Protein AF-A0A9J7J624-F1 (afdb_monomer_lite)

pLDDT: mean 78.96, std 16.51, range [30.67, 96.75]

Organism: Spodoptera litura (NCBI:txid69820)

InterPro domains:
  IPR009003 Peptidase S1, PA clan [SSF50494] (7-76)

Sequence (229 aa):
MYPSLDVQSMWPTHLACAQGQIGGHCIWRSGTTLVIRHEGQWKLLGIGVYGPGCESPSRFLDYGMYHLWVKRIVSKIGQPTISRIANNYVVLRRSTSNIQRFGLCDAEETTKEIFTDSATMLAPHDEYDDIDPVITAYYNVTLLENVDYHCIIFQAKKELNIPGTPLIKLRRTCPNGDNSCTSTRQRTLFYYVVIKFKHICTFTVNAYGVYIVTNGTDVDELGRLVRVS

Radius of gyration: 25.88 Å; chains: 1; bounding box: 61×47×85 Å

Structure (mmCIF, N/CA/C/O backbone):
data_AF-A0A9J7J624-F1
#
_entry.id   AF-A0A9J7J624-F1
#
loop_
_atom_site.group_PDB
_atom_site.id
_atom_site.type_symbol
_atom_site.label_atom_id
_atom_site.label_alt_id
_atom_site.label_comp_id
_atom_site.label_asym_id
_atom_site.label_entity_id
_atom_site.label_seq_id
_atom_site.pdbx_PDB_ins_code
_atom_site.Cartn_x
_atom_site.Cartn_y
_atom_site.Cartn_z
_atom_site.occupancy
_atom_site.B_iso_or_equiv
_atom_site.auth_seq_id
_atom_site.auth_comp_id
_atom_site.auth_asym_id
_atom_site.auth_atom_id
_atom_site.pdbx_PDB_model_num
ATOM 1 N N . MET A 1 1 ? -17.607 13.711 -23.315 1.00 39.22 1 MET A N 1
ATOM 2 C CA . MET A 1 1 ? -16.413 14.535 -23.594 1.00 39.22 1 MET A CA 1
ATOM 3 C C . MET A 1 1 ? -15.221 13.771 -23.046 1.00 39.22 1 MET A C 1
ATOM 5 O O . MET A 1 1 ? -15.088 13.680 -21.834 1.00 39.22 1 MET A O 1
ATOM 9 N N . TYR A 1 2 ? -14.461 13.091 -23.904 1.00 42.25 2 TYR A N 1
ATOM 10 C CA . TYR A 1 2 ? -13.250 12.393 -23.465 1.00 42.25 2 TYR A CA 1
ATOM 11 C C . TYR A 1 2 ? -12.161 13.440 -23.211 1.00 42.25 2 TYR A C 1
ATOM 13 O O . TYR A 1 2 ? -12.046 14.361 -24.023 1.00 42.25 2 TYR A O 1
ATOM 21 N N . PRO A 1 3 ? -11.389 13.352 -22.117 1.00 54.75 3 PRO A N 1
ATOM 22 C CA . PRO A 1 3 ? -10.250 14.234 -21.932 1.00 54.75 3 PRO A CA 1
ATOM 23 C C . PRO A 1 3 ? -9.262 13.975 -23.074 1.00 54.75 3 PRO A C 1
ATOM 25 O O . PRO A 1 3 ? -8.708 12.884 -23.197 1.00 54.75 3 PRO A O 1
ATOM 28 N N . SER A 1 4 ? -9.089 14.960 -23.954 1.00 58.53 4 SER A N 1
ATOM 29 C CA . SER A 1 4 ? -8.040 14.938 -24.966 1.00 58.53 4 SER A CA 1
ATOM 30 C C . SER A 1 4 ? -6.697 14.997 -24.246 1.00 58.53 4 SER A C 1
ATOM 32 O O . SER A 1 4 ? -6.424 15.966 -23.537 1.00 58.53 4 SER A O 1
ATOM 34 N N . LEU A 1 5 ? -5.883 13.954 -24.400 1.00 56.47 5 LEU A N 1
ATOM 35 C CA . LEU A 1 5 ? -4.514 13.936 -23.902 1.00 56.47 5 LEU A CA 1
ATOM 36 C C . LEU A 1 5 ? -3.737 15.060 -24.601 1.00 56.47 5 LEU A C 1
ATOM 38 O O . LEU A 1 5 ? -3.589 15.038 -25.823 1.00 56.47 5 LEU A O 1
ATOM 42 N N . ASP A 1 6 ? -3.261 16.046 -23.846 1.00 72.00 6 ASP A N 1
ATOM 43 C CA . ASP A 1 6 ? -2.380 17.072 -24.391 1.00 72.00 6 ASP A CA 1
ATOM 44 C C . ASP A 1 6 ? -0.977 16.483 -24.590 1.00 72.00 6 ASP A C 1
ATOM 46 O O . ASP A 1 6 ? -0.147 16.413 -23.686 1.00 72.00 6 ASP A O 1
ATOM 50 N N . VAL A 1 7 ? -0.727 16.020 -25.811 1.00 66.88 7 VAL A N 1
ATOM 51 C CA . VAL A 1 7 ? 0.534 15.379 -26.198 1.00 66.88 7 VAL A CA 1
ATOM 52 C C . VAL A 1 7 ? 1.719 16.347 -26.087 1.00 66.88 7 VAL A C 1
ATOM 54 O O . VAL A 1 7 ? 2.848 15.896 -25.894 1.00 66.88 7 VAL A O 1
ATOM 57 N N . GLN A 1 8 ? 1.491 17.664 -26.172 1.00 69.19 8 GLN A N 1
ATOM 58 C CA . GLN A 1 8 ? 2.571 18.650 -26.112 1.00 69.19 8 GLN A CA 1
ATOM 59 C C . GLN A 1 8 ? 3.109 18.817 -24.690 1.00 69.19 8 GLN A C 1
ATOM 61 O O . GLN A 1 8 ? 4.326 18.846 -24.510 1.00 69.19 8 GLN A O 1
ATOM 66 N N . SER A 1 9 ? 2.242 18.850 -23.674 1.00 69.31 9 SER A N 1
ATOM 67 C CA . SER A 1 9 ? 2.685 18.887 -22.271 1.00 69.31 9 SER A CA 1
ATOM 68 C C . SER A 1 9 ? 3.249 17.555 -21.771 1.00 69.31 9 SER A C 1
ATOM 70 O O . SER A 1 9 ? 4.033 17.540 -20.823 1.00 69.31 9 SER A O 1
ATOM 72 N N . MET A 1 10 ? 2.899 16.438 -22.414 1.00 68.69 10 MET A N 1
ATOM 73 C CA . MET A 1 10 ? 3.394 15.103 -22.058 1.00 68.69 10 MET A CA 1
ATOM 74 C C . MET A 1 10 ? 4.712 14.716 -22.745 1.00 68.69 10 MET A C 1
ATOM 76 O O . MET A 1 10 ? 5.227 13.619 -22.503 1.00 68.69 10 MET A O 1
ATOM 80 N N . TRP A 1 11 ? 5.273 15.581 -23.598 1.00 77.25 11 TRP A N 1
ATOM 81 C CA . TRP A 1 11 ? 6.510 15.271 -24.308 1.00 77.25 11 TRP A CA 1
ATOM 82 C C . TRP A 1 11 ? 7.727 15.260 -23.359 1.00 77.25 11 TRP A C 1
ATOM 84 O O . TRP A 1 11 ? 7.874 16.162 -22.531 1.00 77.25 11 TRP A O 1
ATOM 94 N N . PRO A 1 12 ? 8.639 14.274 -23.461 1.00 79.06 12 PRO A N 1
ATOM 95 C CA . PRO A 1 12 ? 9.808 14.199 -22.590 1.00 79.06 12 PRO A CA 1
ATOM 96 C C . PRO A 1 12 ? 10.772 15.373 -22.800 1.00 79.06 12 PRO A C 1
ATOM 98 O O . PRO A 1 12 ? 11.095 15.731 -23.933 1.00 79.06 12 PRO A O 1
ATOM 101 N N . THR A 1 13 ? 11.287 15.929 -21.703 1.00 86.00 13 THR A N 1
ATOM 102 C CA . THR A 1 13 ? 12.210 17.076 -21.714 1.00 86.00 13 THR A CA 1
ATOM 103 C C . THR A 1 13 ? 13.653 16.705 -22.050 1.00 86.00 13 THR A C 1
ATOM 105 O O . THR A 1 13 ? 14.388 17.539 -22.574 1.00 86.00 13 THR A O 1
ATOM 108 N N . HIS A 1 14 ? 14.077 15.472 -21.752 1.00 90.19 14 HIS A N 1
ATOM 109 C CA . HIS A 1 14 ? 15.453 15.019 -21.958 1.00 90.19 14 HIS A CA 1
ATOM 110 C C . HIS A 1 14 ? 15.499 13.872 -22.960 1.00 90.19 14 HIS A C 1
ATOM 112 O O . HIS A 1 14 ? 14.993 12.775 -22.709 1.00 90.19 14 HIS A O 1
ATOM 118 N N . LEU A 1 15 ? 16.118 14.136 -24.107 1.00 89.31 15 LEU A N 1
ATOM 119 C CA . LEU A 1 15 ? 16.217 13.190 -25.205 1.00 89.31 15 LEU A CA 1
ATOM 120 C C . LEU A 1 15 ? 17.672 13.032 -25.638 1.00 89.31 15 LEU A C 1
ATOM 122 O O . LEU A 1 15 ? 18.394 14.016 -25.779 1.00 89.31 15 LEU A O 1
ATOM 126 N N . ALA A 1 16 ? 18.057 11.793 -25.911 1.00 88.69 16 ALA A N 1
ATOM 127 C CA . ALA A 1 16 ? 19.265 11.448 -26.635 1.00 88.69 16 ALA A CA 1
ATOM 128 C C . ALA A 1 16 ? 18.904 11.145 -28.095 1.00 88.69 16 ALA A C 1
ATOM 130 O O . ALA A 1 16 ? 17.900 10.486 -28.383 1.00 88.69 16 ALA A O 1
ATOM 131 N N . CYS A 1 17 ? 19.734 11.610 -29.022 1.00 86.44 17 CYS A N 1
ATOM 132 C CA . CYS A 1 17 ? 19.599 11.296 -30.438 1.00 86.44 17 CYS A CA 1
ATOM 133 C C . CYS A 1 17 ? 20.658 10.269 -30.826 1.00 86.44 17 CYS A C 1
ATOM 135 O O . CYS A 1 17 ? 21.829 10.429 -30.485 1.00 86.44 17 CYS A O 1
ATOM 137 N N . ALA A 1 18 ? 20.255 9.241 -31.565 1.00 83.94 18 ALA A N 1
ATOM 138 C CA . ALA A 1 18 ? 21.187 8.291 -32.156 1.00 83.94 18 ALA A CA 1
ATOM 139 C C . ALA A 1 18 ? 20.857 8.075 -33.631 1.00 83.94 18 ALA A C 1
ATOM 141 O O . ALA A 1 18 ? 19.691 8.052 -34.034 1.00 83.94 18 ALA A O 1
ATOM 142 N N . GLN A 1 19 ? 21.902 7.909 -34.433 1.00 81.19 19 GLN A N 1
ATOM 143 C CA . GLN A 1 19 ? 21.806 7.617 -35.854 1.00 81.19 19 GLN A CA 1
ATOM 144 C C . GLN A 1 19 ? 22.783 6.490 -36.179 1.00 81.19 19 GLN A C 1
ATOM 146 O O . GLN A 1 19 ? 23.929 6.504 -35.729 1.00 81.19 19 GLN A O 1
ATOM 151 N N . GLY A 1 20 ? 22.321 5.503 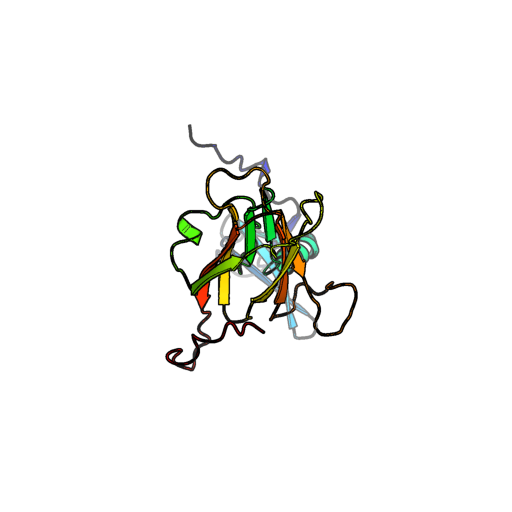-36.946 1.00 75.81 20 GLY A N 1
ATOM 152 C CA . GLY A 1 20 ? 23.211 4.497 -37.513 1.00 75.81 20 GLY A CA 1
ATOM 153 C C . GLY A 1 20 ? 24.063 5.138 -38.604 1.00 75.81 20 GLY A C 1
ATOM 154 O O . GLY A 1 20 ? 23.523 5.783 -39.495 1.00 75.81 20 GLY A O 1
ATOM 155 N N . GLN A 1 21 ? 25.383 4.977 -38.532 1.00 72.06 21 GLN A N 1
ATOM 156 C CA . GLN A 1 21 ? 26.292 5.477 -39.572 1.00 72.06 21 GLN A CA 1
ATOM 157 C C . GLN A 1 21 ? 26.245 4.625 -40.849 1.00 72.06 21 GLN A C 1
ATOM 159 O O . GLN A 1 21 ? 26.605 5.099 -41.920 1.00 72.06 21 GLN A O 1
ATOM 164 N N . ILE A 1 22 ? 25.824 3.362 -40.732 1.00 68.75 22 ILE A N 1
ATOM 165 C CA . ILE A 1 22 ? 25.762 2.381 -41.816 1.00 68.75 22 ILE A CA 1
ATOM 166 C C . ILE A 1 22 ? 24.476 1.575 -41.632 1.00 68.75 22 ILE A C 1
ATOM 168 O O . ILE A 1 22 ? 24.151 1.201 -40.507 1.00 68.75 22 ILE A O 1
ATOM 172 N N . GLY A 1 23 ? 23.774 1.295 -42.732 1.00 60.31 23 GLY A N 1
ATOM 173 C CA . GLY A 1 23 ? 22.560 0.482 -42.745 1.00 60.31 23 GLY A CA 1
ATOM 174 C C . GLY A 1 23 ? 21.292 1.318 -42.588 1.00 60.31 23 GLY A C 1
ATOM 175 O O . GLY A 1 23 ? 21.169 2.119 -41.661 1.00 60.31 23 GLY A O 1
ATOM 176 N N . GLY A 1 24 ? 20.334 1.095 -43.493 1.00 59.50 24 GLY A N 1
ATOM 177 C CA . GLY A 1 24 ? 19.001 1.702 -43.502 1.00 59.50 24 GLY A CA 1
ATOM 178 C C . GLY A 1 24 ? 18.122 1.235 -42.345 1.00 59.50 24 GLY A C 1
ATOM 179 O O . GLY A 1 24 ? 17.047 0.674 -42.535 1.00 59.50 24 GLY A O 1
ATOM 180 N N . HIS A 1 25 ? 18.604 1.396 -41.115 1.00 62.22 25 HIS A N 1
ATOM 181 C CA . HIS A 1 25 ? 17.981 0.864 -39.918 1.00 62.22 25 HIS A CA 1
ATOM 182 C C . HIS A 1 25 ? 16.666 1.599 -39.631 1.00 62.22 25 HIS A C 1
ATOM 184 O O . HIS A 1 25 ? 16.640 2.669 -39.032 1.00 62.22 25 HIS A O 1
ATOM 190 N N . CYS A 1 26 ? 15.560 0.975 -40.037 1.00 63.16 26 CYS A N 1
ATOM 191 C CA . CYS A 1 26 ? 14.178 1.396 -39.781 1.00 63.16 26 CYS A CA 1
ATOM 192 C C . CYS A 1 26 ? 13.636 0.965 -38.403 1.00 63.16 26 CYS A C 1
ATOM 194 O O . CYS A 1 26 ? 12.425 0.925 -38.196 1.00 63.16 26 CYS A O 1
ATOM 196 N N . ILE A 1 27 ? 14.495 0.526 -37.480 1.00 58.09 27 ILE A N 1
ATOM 197 C CA . ILE A 1 27 ? 14.090 -0.373 -36.378 1.00 58.09 27 ILE A CA 1
ATOM 198 C C . ILE A 1 27 ? 13.951 0.361 -35.034 1.00 58.09 27 ILE A C 1
ATOM 200 O O . ILE A 1 27 ? 13.777 -0.246 -33.977 1.00 58.09 27 ILE A O 1
ATOM 204 N N . TRP A 1 28 ? 13.980 1.690 -35.040 1.00 67.56 28 TRP A N 1
ATOM 205 C CA . TRP A 1 28 ? 13.823 2.474 -33.818 1.00 67.56 28 TRP A CA 1
ATOM 206 C C . TRP A 1 28 ? 12.341 2.685 -33.513 1.00 67.56 28 TRP A C 1
ATOM 208 O O . TRP A 1 28 ? 11.786 3.773 -33.655 1.00 67.56 28 TRP A O 1
ATOM 218 N N . ARG A 1 29 ? 11.685 1.587 -33.131 1.00 70.25 29 ARG A N 1
ATOM 219 C CA . ARG A 1 29 ? 10.317 1.602 -32.615 1.00 70.25 29 ARG A CA 1
ATOM 220 C C . ARG A 1 29 ? 10.288 2.184 -31.202 1.00 70.25 29 ARG A C 1
ATOM 222 O O . ARG A 1 29 ? 11.279 2.155 -30.468 1.00 70.25 29 ARG A O 1
ATOM 229 N N . SER A 1 30 ? 9.122 2.686 -30.813 1.00 80.50 30 SER A N 1
ATOM 230 C CA . SER A 1 30 ? 8.844 3.040 -29.424 1.00 80.50 30 SER A CA 1
ATOM 231 C C . SER A 1 30 ? 9.104 1.828 -28.521 1.00 80.50 30 SER A C 1
ATOM 233 O O . SER A 1 30 ? 8.655 0.723 -28.820 1.00 80.50 30 SER A O 1
ATOM 235 N N . GLY A 1 31 ? 9.853 2.025 -27.438 1.00 81.81 31 GLY A N 1
ATOM 236 C CA . GLY A 1 31 ? 10.250 0.970 -26.503 1.00 81.81 31 GLY A CA 1
ATOM 237 C C . GLY A 1 31 ? 11.587 0.280 -26.804 1.00 81.81 31 GLY A C 1
ATOM 238 O O . GLY A 1 31 ? 12.074 -0.451 -25.944 1.00 81.81 31 GLY A O 1
ATOM 239 N N . THR A 1 32 ? 12.229 0.518 -27.956 1.00 86.50 32 THR A N 1
ATOM 240 C CA . THR A 1 32 ? 13.559 -0.054 -28.254 1.00 86.50 32 THR A CA 1
ATOM 241 C C . THR A 1 32 ? 14.627 0.494 -27.304 1.00 86.50 32 THR A C 1
ATOM 243 O O . THR A 1 32 ? 14.637 1.682 -27.002 1.00 86.50 32 THR A O 1
ATOM 246 N N . THR A 1 33 ? 15.568 -0.330 -26.849 1.00 89.62 33 THR A N 1
ATOM 247 C CA . THR A 1 33 ? 16.633 0.110 -25.939 1.00 89.62 33 THR A CA 1
ATOM 248 C C . THR A 1 33 ? 17.890 0.544 -26.693 1.00 89.62 33 THR A C 1
ATOM 250 O O . THR A 1 33 ? 18.405 -0.167 -27.554 1.00 89.62 33 THR A O 1
ATOM 253 N N . LEU A 1 34 ? 18.409 1.721 -26.346 1.00 89.31 34 LEU A N 1
ATOM 254 C CA . LEU A 1 34 ? 19.741 2.176 -26.726 1.00 89.31 34 LEU A CA 1
ATOM 255 C C . LEU A 1 34 ? 20.712 1.782 -25.617 1.00 89.31 34 LEU A C 1
ATOM 257 O O . LEU A 1 34 ? 20.563 2.211 -24.471 1.00 89.31 34 LEU A O 1
ATOM 261 N N . VAL A 1 35 ? 21.704 0.969 -25.960 1.00 91.56 35 VAL A N 1
ATOM 262 C CA . VAL A 1 35 ? 22.695 0.445 -25.018 1.00 91.56 35 VAL A CA 1
ATOM 263 C C . VAL A 1 35 ? 24.107 0.724 -25.511 1.00 91.56 35 VAL A C 1
ATOM 265 O O . VAL A 1 35 ? 24.355 0.771 -26.714 1.00 91.56 35 VAL A O 1
ATOM 268 N N . ILE A 1 36 ? 25.046 0.865 -24.580 1.00 92.44 36 ILE A N 1
ATOM 269 C CA . ILE A 1 36 ? 26.482 0.902 -24.877 1.00 92.44 36 ILE A CA 1
ATOM 270 C C . ILE A 1 36 ? 27.206 -0.198 -24.130 1.00 92.44 36 ILE A C 1
ATOM 272 O O . ILE A 1 36 ? 26.779 -0.617 -23.055 1.00 92.44 36 ILE A O 1
ATOM 276 N N . ARG A 1 37 ? 28.342 -0.622 -24.676 1.00 93.88 37 ARG A N 1
ATOM 277 C CA . ARG A 1 37 ? 29.272 -1.498 -23.976 1.00 93.88 37 ARG A CA 1
ATOM 278 C C . ARG A 1 37 ? 30.370 -0.653 -23.335 1.00 93.88 37 ARG A C 1
ATOM 280 O O . ARG A 1 37 ? 31.145 -0.021 -24.042 1.00 93.88 37 ARG A O 1
ATOM 287 N N . HIS A 1 38 ? 30.438 -0.655 -22.009 1.00 93.81 38 HIS A N 1
ATOM 288 C CA . HIS A 1 38 ? 31.467 0.034 -21.228 1.00 93.81 38 HIS A CA 1
ATOM 289 C C . HIS A 1 38 ? 32.029 -0.932 -20.188 1.00 93.81 38 HIS A C 1
ATOM 291 O O . HIS A 1 38 ? 31.253 -1.551 -19.463 1.00 93.81 38 HIS A O 1
ATOM 297 N N . GLU A 1 39 ? 33.357 -1.079 -20.123 1.00 94.69 39 GLU A N 1
ATOM 298 C CA . GLU A 1 39 ? 34.040 -2.010 -19.197 1.00 94.69 39 GLU A CA 1
ATOM 299 C C . GLU A 1 39 ? 33.488 -3.446 -19.272 1.00 94.69 39 GLU A C 1
ATOM 301 O O . GLU A 1 39 ? 33.254 -4.113 -18.269 1.00 94.69 39 GLU A O 1
ATOM 306 N N . GLY A 1 40 ? 33.204 -3.924 -20.485 1.00 94.62 40 GLY A N 1
ATOM 307 C CA . GLY A 1 40 ? 32.674 -5.272 -20.699 1.00 94.62 40 GLY A CA 1
ATOM 308 C C . GLY A 1 40 ? 31.190 -5.457 -20.356 1.00 94.62 40 GLY A C 1
ATOM 309 O O . GLY A 1 40 ? 30.649 -6.510 -20.678 1.00 94.62 40 GLY A O 1
ATOM 310 N N . GLN A 1 41 ? 30.513 -4.448 -19.800 1.00 94.31 41 GLN A N 1
ATOM 311 C CA . GLN A 1 41 ? 29.093 -4.501 -19.444 1.00 94.31 41 GLN A CA 1
ATOM 312 C C . GLN A 1 41 ? 28.226 -3.687 -20.407 1.00 94.31 41 GLN A C 1
ATOM 314 O O . GLN A 1 41 ? 28.619 -2.612 -20.864 1.00 94.31 41 GLN A O 1
ATOM 319 N N . TRP A 1 42 ? 27.020 -4.185 -20.688 1.00 94.50 42 TRP A N 1
ATOM 320 C CA . TRP A 1 42 ? 25.999 -3.439 -21.421 1.00 94.50 42 TRP A CA 1
ATOM 321 C C . TRP A 1 42 ? 25.246 -2.513 -20.466 1.00 94.50 42 TRP A C 1
ATOM 323 O O . TRP A 1 42 ? 24.640 -2.971 -19.498 1.00 94.50 42 TRP A O 1
ATOM 333 N N . LYS A 1 43 ? 25.288 -1.208 -20.733 1.00 93.12 43 LYS A N 1
ATOM 334 C CA . LYS A 1 43 ? 24.616 -0.170 -19.945 1.00 93.12 43 LYS A CA 1
ATOM 335 C C . LYS A 1 43 ? 23.500 0.459 -20.776 1.00 93.12 43 LYS A C 1
ATOM 337 O O . LYS A 1 43 ? 23.703 0.774 -21.948 1.00 93.12 43 LYS A O 1
ATOM 342 N N . LEU A 1 44 ? 22.329 0.639 -20.165 1.00 93.44 44 LEU A N 1
ATOM 343 C CA . LEU A 1 44 ? 21.186 1.313 -20.781 1.00 93.44 44 LEU A CA 1
ATOM 344 C C . LEU A 1 44 ? 21.443 2.822 -20.848 1.00 93.44 44 LEU A C 1
ATOM 346 O O . LEU A 1 44 ? 21.627 3.456 -19.811 1.00 93.44 44 LEU A O 1
ATOM 350 N N . LEU A 1 45 ? 21.425 3.383 -22.057 1.00 93.00 45 LEU A N 1
ATOM 351 C CA . LEU A 1 45 ? 21.486 4.827 -22.291 1.00 93.00 45 LEU A CA 1
ATOM 352 C C . LEU A 1 45 ? 20.119 5.441 -22.547 1.00 93.00 45 LEU A C 1
ATOM 354 O O . LEU A 1 45 ? 19.897 6.588 -22.175 1.00 93.00 45 LEU A O 1
ATOM 358 N N . GLY A 1 46 ? 19.202 4.709 -23.175 1.00 91.44 46 GLY A N 1
ATOM 359 C CA . GLY A 1 46 ? 17.897 5.279 -23.457 1.00 91.44 46 GLY A CA 1
ATOM 360 C C . GLY A 1 46 ? 16.858 4.317 -23.988 1.00 91.44 46 GLY A C 1
ATOM 361 O O . GLY A 1 46 ? 17.149 3.166 -24.306 1.00 91.44 46 GLY A O 1
ATOM 362 N N . ILE A 1 47 ? 15.625 4.807 -24.061 1.00 91.44 47 ILE A N 1
ATOM 363 C CA . ILE A 1 47 ? 14.456 4.053 -24.525 1.00 91.44 47 ILE A CA 1
ATOM 364 C C . ILE A 1 47 ? 13.813 4.832 -25.669 1.00 91.44 47 ILE A C 1
ATOM 366 O O . ILE A 1 47 ? 13.525 6.016 -25.522 1.00 91.44 47 ILE A O 1
ATOM 370 N N . GLY A 1 48 ? 13.607 4.186 -26.811 1.00 88.12 48 GLY A N 1
ATOM 371 C CA . GLY A 1 48 ? 13.076 4.789 -28.024 1.00 88.12 48 GLY A CA 1
ATOM 372 C C . GLY A 1 48 ? 11.686 5.356 -27.777 1.00 88.12 48 GLY A C 1
ATOM 373 O O . GLY A 1 48 ? 10.814 4.662 -27.257 1.00 88.12 48 GLY A O 1
ATOM 374 N N . VAL A 1 49 ? 11.482 6.618 -28.144 1.00 84.19 49 VAL A N 1
ATOM 375 C CA . VAL A 1 49 ? 10.170 7.279 -28.059 1.00 84.19 49 VAL A CA 1
ATOM 376 C C . VAL A 1 49 ? 9.511 7.225 -29.422 1.00 84.19 49 VAL A C 1
ATOM 378 O O . VAL A 1 49 ? 8.422 6.683 -29.581 1.00 84.19 49 VAL A O 1
ATOM 381 N N . TYR A 1 50 ? 10.203 7.787 -30.408 1.00 75.06 50 TYR A N 1
ATOM 382 C CA . TYR A 1 50 ? 9.719 7.956 -31.763 1.00 75.06 50 TYR A CA 1
ATOM 383 C C . TYR A 1 50 ? 10.907 8.247 -32.684 1.00 75.06 50 TYR A C 1
ATOM 385 O O . TYR A 1 50 ? 11.768 9.075 -32.361 1.00 75.06 50 TYR A O 1
ATOM 393 N N . GLY A 1 51 ? 10.951 7.571 -33.828 1.00 69.44 51 GLY A N 1
ATOM 394 C CA . GLY A 1 51 ? 11.901 7.831 -34.903 1.00 69.44 51 GLY A CA 1
ATOM 395 C C . GLY A 1 51 ? 11.161 8.354 -36.138 1.00 69.44 51 GLY A C 1
ATOM 396 O O . GLY A 1 51 ? 10.080 7.852 -36.437 1.00 69.44 51 GLY A O 1
ATOM 397 N N . PRO A 1 52 ? 11.712 9.332 -36.876 1.00 67.88 52 PRO A N 1
ATOM 398 C CA . PRO A 1 52 ? 11.103 9.858 -38.103 1.00 67.88 52 PRO A CA 1
ATOM 399 C C . PRO A 1 52 ? 11.093 8.862 -39.282 1.00 67.88 52 PRO A C 1
ATOM 401 O O . PRO A 1 52 ? 10.561 9.189 -40.337 1.00 67.88 52 PRO A O 1
ATOM 404 N N . GLY A 1 53 ? 11.663 7.662 -39.122 1.00 66.88 53 GLY A N 1
ATOM 405 C CA . GLY A 1 53 ? 11.715 6.620 -40.147 1.00 66.88 53 GLY A CA 1
ATOM 406 C C . GLY A 1 53 ? 13.113 6.020 -40.294 1.00 66.88 53 GLY A C 1
ATOM 407 O O . GLY A 1 53 ? 13.962 6.158 -39.413 1.00 66.88 53 GLY A O 1
ATOM 408 N N . CYS A 1 54 ? 13.341 5.333 -41.410 1.00 71.19 54 CYS A N 1
ATOM 409 C CA . CYS A 1 54 ? 14.638 4.765 -41.773 1.00 71.19 54 CYS A CA 1
ATOM 410 C C . CYS A 1 54 ? 15.676 5.865 -42.032 1.00 71.19 54 CYS A C 1
ATOM 412 O O . CYS A 1 54 ? 15.321 6.965 -42.453 1.00 71.19 54 CYS A O 1
ATOM 414 N N . GLU A 1 55 ? 16.955 5.562 -41.786 1.00 70.44 55 GLU A N 1
ATOM 415 C CA . GLU A 1 55 ? 18.113 6.417 -42.139 1.00 70.44 55 GLU A CA 1
ATOM 416 C C . GLU A 1 55 ? 18.152 7.802 -41.475 1.00 70.44 55 GLU A C 1
ATOM 418 O O . GLU A 1 55 ? 19.067 8.594 -41.693 1.00 70.44 55 GLU A O 1
ATOM 423 N N . SER A 1 56 ? 17.201 8.072 -40.588 1.00 73.00 56 SER A N 1
ATOM 424 C CA . SER A 1 56 ? 17.042 9.353 -39.923 1.00 73.00 56 SER A CA 1
ATOM 425 C C . SER A 1 56 ? 17.328 9.226 -38.422 1.00 73.00 56 SER A C 1
ATOM 427 O O . SER A 1 56 ? 17.068 8.173 -37.824 1.00 73.00 56 SER A O 1
ATOM 429 N N . PRO A 1 57 ? 17.872 10.279 -37.782 1.00 80.44 57 PRO A N 1
ATOM 430 C CA . PRO A 1 57 ? 18.200 10.243 -36.364 1.00 80.44 57 PRO A CA 1
ATOM 431 C C . PRO A 1 57 ? 16.945 9.963 -35.539 1.00 80.44 57 PRO A C 1
ATOM 433 O O . PRO A 1 57 ? 15.912 10.619 -35.690 1.00 80.44 57 PRO A O 1
ATOM 436 N N . SER A 1 58 ? 17.042 8.975 -34.659 1.00 84.44 58 SER A N 1
ATOM 437 C CA . SER A 1 58 ? 15.947 8.553 -33.793 1.00 84.44 58 SER A CA 1
ATOM 438 C C . SER A 1 58 ? 16.126 9.089 -32.384 1.00 84.44 58 SER A C 1
ATOM 440 O O . SER A 1 58 ? 17.250 9.305 -31.923 1.00 84.44 58 SER A O 1
ATOM 442 N N . ARG A 1 59 ? 14.999 9.330 -31.708 1.00 87.06 59 ARG A N 1
ATOM 443 C CA . ARG A 1 59 ? 14.964 9.945 -30.381 1.00 87.06 59 ARG A CA 1
ATOM 444 C C . ARG A 1 59 ? 14.710 8.895 -29.312 1.00 87.06 59 ARG A C 1
ATOM 446 O O . ARG A 1 59 ? 13.766 8.105 -29.397 1.00 87.06 59 ARG A O 1
ATOM 453 N N . PHE A 1 60 ? 15.524 8.956 -28.273 1.00 90.44 60 PHE A N 1
ATOM 454 C CA . PHE A 1 60 ? 15.467 8.100 -27.102 1.00 90.44 60 PHE A CA 1
ATOM 455 C C . PHE A 1 60 ? 15.302 8.973 -25.864 1.00 90.44 60 PHE A C 1
ATOM 457 O O . PHE A 1 60 ? 15.868 10.058 -25.798 1.00 90.44 60 PHE A O 1
ATOM 464 N N . LEU A 1 61 ? 14.560 8.504 -24.866 1.00 92.19 61 LEU A N 1
ATOM 465 C CA . LEU A 1 61 ? 14.616 9.060 -23.517 1.00 92.19 61 LEU A CA 1
ATOM 466 C C . LEU A 1 61 ? 16.034 8.901 -22.990 1.00 92.19 61 LEU A C 1
ATOM 468 O O . LEU A 1 61 ? 16.533 7.778 -22.978 1.00 92.19 61 LEU A O 1
ATOM 472 N N . ASP A 1 62 ? 16.659 9.979 -22.533 1.00 92.56 62 ASP A N 1
ATOM 473 C CA . ASP A 1 62 ? 17.973 9.887 -21.897 1.00 92.56 62 ASP A CA 1
ATOM 474 C C . ASP A 1 62 ? 17.831 9.257 -20.502 1.00 92.56 62 ASP A C 1
ATOM 476 O O . ASP A 1 62 ? 17.405 9.899 -19.538 1.00 92.56 62 ASP A O 1
ATOM 480 N N . TYR A 1 63 ? 18.185 7.976 -20.383 1.00 92.12 63 TYR A N 1
ATOM 481 C CA . TYR A 1 63 ? 18.070 7.244 -19.126 1.00 92.12 63 TYR A CA 1
ATOM 482 C C . TYR A 1 63 ? 18.945 7.848 -18.022 1.00 92.12 63 TYR A C 1
ATOM 484 O O . TYR A 1 63 ? 18.560 7.779 -16.855 1.00 92.12 63 TYR A O 1
ATOM 492 N N . GLY A 1 64 ? 20.077 8.478 -18.356 1.00 91.12 64 GLY A N 1
ATOM 493 C CA . GLY A 1 64 ? 20.932 9.155 -17.381 1.00 91.12 64 GLY A CA 1
ATOM 494 C C . GLY A 1 64 ? 20.185 10.276 -16.660 1.00 91.12 64 GLY A C 1
ATOM 495 O O . GLY A 1 64 ? 20.207 10.348 -15.429 1.00 91.12 64 GLY A O 1
ATOM 496 N N . MET A 1 65 ? 19.427 11.074 -17.413 1.00 93.00 65 MET A N 1
ATOM 497 C CA . MET A 1 65 ? 18.614 12.167 -16.869 1.00 93.00 65 MET A CA 1
ATOM 498 C C . MET A 1 65 ? 17.414 11.665 -16.052 1.00 93.00 65 MET A C 1
ATOM 500 O O . MET A 1 65 ? 17.046 12.271 -15.044 1.00 93.00 65 MET A O 1
ATOM 504 N N . TYR A 1 66 ? 16.828 10.524 -16.427 1.00 90.81 66 TYR A N 1
ATOM 505 C CA . TYR A 1 66 ? 15.689 9.932 -15.712 1.00 90.81 66 TYR A CA 1
ATOM 506 C C . TYR A 1 66 ? 16.079 8.938 -14.606 1.00 90.81 66 TYR A C 1
ATOM 508 O O . TYR A 1 66 ? 15.208 8.506 -13.844 1.00 90.81 66 TYR A O 1
ATOM 516 N N . HIS A 1 67 ? 17.361 8.594 -14.451 1.00 90.12 67 HIS A N 1
ATOM 517 C CA . HIS A 1 67 ? 17.812 7.528 -13.550 1.00 90.12 67 HIS A CA 1
ATOM 518 C C . HIS A 1 67 ? 17.341 7.727 -12.102 1.00 90.12 67 HIS A C 1
ATOM 520 O O . HIS A 1 67 ? 16.844 6.793 -11.470 1.00 90.12 67 HIS A O 1
ATOM 526 N N . LEU A 1 68 ? 17.450 8.950 -11.571 1.00 90.31 68 LEU A N 1
ATOM 527 C CA . LEU A 1 68 ? 17.023 9.260 -10.202 1.00 90.31 68 LEU A CA 1
ATOM 528 C C . LEU A 1 68 ? 15.510 9.112 -10.017 1.00 90.31 68 LEU A C 1
ATOM 530 O O . LEU A 1 68 ? 15.062 8.636 -8.971 1.00 90.31 68 LEU A O 1
ATOM 534 N N . TRP A 1 69 ? 14.725 9.495 -11.027 1.00 88.69 69 TRP A N 1
ATOM 535 C CA . TRP A 1 69 ? 13.279 9.302 -11.016 1.00 88.69 69 TRP A CA 1
ATOM 536 C C . TRP A 1 69 ? 12.933 7.811 -11.041 1.00 88.69 69 TRP A C 1
ATOM 538 O O . TRP A 1 69 ? 12.212 7.357 -10.152 1.00 88.69 69 TRP A O 1
ATOM 548 N N . VAL A 1 70 ? 13.521 7.030 -11.956 1.00 87.25 70 VAL A N 1
ATOM 549 C CA . VAL A 1 70 ? 13.318 5.571 -12.027 1.00 87.25 70 VAL A CA 1
ATOM 550 C C . VAL A 1 70 ? 13.682 4.917 -10.697 1.00 87.25 70 VAL A C 1
ATOM 552 O O . VAL A 1 70 ? 12.877 4.187 -10.124 1.00 87.25 70 VAL A O 1
ATOM 555 N N . LYS A 1 71 ? 14.857 5.238 -10.144 1.00 87.38 71 LYS A N 1
ATOM 556 C CA . LYS A 1 71 ? 15.318 4.718 -8.850 1.00 87.38 71 LYS A CA 1
ATOM 557 C C . LYS A 1 71 ? 14.326 5.032 -7.729 1.00 87.38 71 LYS A C 1
ATOM 559 O O . LYS A 1 71 ? 14.045 4.164 -6.903 1.00 87.38 71 LYS A O 1
ATOM 564 N N . ARG A 1 72 ? 13.764 6.245 -7.710 1.00 84.69 72 ARG A N 1
ATOM 565 C CA . ARG A 1 72 ? 12.752 6.658 -6.729 1.00 84.69 72 ARG A CA 1
ATOM 566 C C . ARG A 1 72 ? 11.450 5.880 -6.902 1.00 84.69 72 ARG A C 1
ATOM 568 O O . ARG A 1 72 ? 10.916 5.403 -5.907 1.00 84.69 72 ARG A O 1
ATOM 575 N N . ILE A 1 73 ? 10.952 5.719 -8.124 1.00 82.38 73 ILE A N 1
ATOM 576 C CA . ILE A 1 73 ? 9.718 4.967 -8.393 1.00 82.38 73 ILE A CA 1
ATOM 577 C C . ILE A 1 73 ? 9.891 3.490 -8.035 1.00 82.38 73 ILE A C 1
ATOM 579 O O . ILE A 1 73 ? 9.086 2.949 -7.284 1.00 82.38 73 ILE A O 1
ATOM 583 N N . VAL A 1 74 ? 10.984 2.863 -8.466 1.00 81.62 74 VAL A N 1
ATOM 584 C CA . VAL A 1 74 ? 11.287 1.464 -8.135 1.00 81.62 74 VAL A CA 1
ATOM 585 C C . VAL A 1 74 ? 11.457 1.276 -6.626 1.00 81.62 74 VAL A C 1
ATOM 587 O O . VAL A 1 74 ? 11.032 0.265 -6.081 1.00 81.62 74 VAL A O 1
ATOM 590 N N . SER A 1 75 ? 12.006 2.263 -5.908 1.00 76.44 75 SER A N 1
ATOM 591 C CA . SER A 1 75 ? 12.106 2.194 -4.443 1.00 76.44 75 SER A CA 1
ATOM 592 C C . SER A 1 75 ? 10.758 2.242 -3.712 1.00 76.44 75 SER A C 1
ATOM 594 O O . SER A 1 75 ? 10.703 1.871 -2.538 1.00 76.44 75 SER A O 1
ATOM 596 N N . LYS A 1 76 ? 9.692 2.706 -4.382 1.00 72.81 76 LYS A N 1
ATOM 597 C CA . LYS A 1 76 ? 8.328 2.758 -3.839 1.00 72.81 76 LYS A CA 1
ATOM 598 C C . LYS A 1 76 ? 7.535 1.474 -4.071 1.00 72.81 76 LYS A C 1
ATOM 600 O O . LYS A 1 76 ? 6.552 1.261 -3.369 1.00 72.81 76 LYS A O 1
ATOM 605 N N . ILE A 1 77 ? 7.949 0.636 -5.020 1.00 75.88 77 ILE A N 1
ATOM 606 C CA . ILE A 1 77 ? 7.295 -0.649 -5.279 1.00 75.88 77 ILE A CA 1
ATOM 607 C C . ILE A 1 77 ? 7.368 -1.512 -4.016 1.00 75.88 77 ILE A C 1
ATOM 609 O O . ILE A 1 77 ? 8.419 -1.606 -3.379 1.00 75.88 77 ILE A O 1
ATOM 613 N N . GLY A 1 78 ? 6.237 -2.106 -3.636 1.00 70.75 78 GLY A N 1
ATOM 614 C CA . GLY A 1 78 ? 6.123 -2.922 -2.428 1.00 70.75 78 GLY A CA 1
ATOM 615 C C . GLY A 1 78 ? 6.087 -2.131 -1.116 1.00 70.75 78 GLY A C 1
ATOM 616 O O . GLY A 1 78 ? 6.003 -2.752 -0.053 1.00 70.75 78 GLY A O 1
ATOM 617 N N . GLN A 1 79 ? 6.125 -0.789 -1.149 1.00 77.44 79 GLN A N 1
ATOM 618 C CA . GLN A 1 79 ? 5.902 0.014 0.053 1.00 77.44 79 GLN A CA 1
ATOM 619 C C . GLN A 1 79 ? 4.429 -0.062 0.461 1.00 77.44 79 GLN A C 1
ATOM 621 O O . GLN A 1 79 ? 3.560 0.296 -0.337 1.00 77.44 79 GLN A O 1
ATOM 626 N N . PRO A 1 80 ? 4.132 -0.481 1.700 1.00 82.25 80 PRO A N 1
ATOM 627 C CA . PRO A 1 80 ? 2.762 -0.553 2.161 1.00 82.25 80 PRO A CA 1
ATOM 628 C C . PRO A 1 80 ? 2.166 0.848 2.324 1.00 82.25 80 PRO A C 1
ATOM 630 O O . PRO A 1 80 ? 2.799 1.746 2.884 1.00 82.25 80 PRO A O 1
ATOM 633 N N . THR A 1 81 ? 0.924 1.024 1.887 1.00 88.06 81 THR A N 1
ATOM 634 C CA . THR A 1 81 ? 0.162 2.264 2.063 1.00 88.06 81 THR A CA 1
ATOM 635 C C . THR A 1 81 ? -0.930 2.058 3.099 1.00 88.06 81 THR A C 1
ATOM 637 O O . THR A 1 81 ? -1.697 1.099 3.011 1.00 88.06 81 THR A O 1
ATOM 640 N N . ILE A 1 82 ? -1.022 2.971 4.067 1.00 90.69 82 ILE A N 1
ATOM 641 C CA . ILE A 1 82 ? -2.014 2.926 5.146 1.00 90.69 82 ILE A CA 1
ATOM 642 C C . ILE A 1 82 ? -2.994 4.080 4.956 1.00 90.69 82 ILE A C 1
ATOM 644 O O . ILE A 1 82 ? -2.590 5.239 4.920 1.00 90.69 82 ILE A O 1
ATOM 648 N N . SER A 1 83 ? -4.282 3.762 4.869 1.00 93.19 83 SER A N 1
ATOM 649 C CA . SER A 1 83 ? -5.377 4.729 4.812 1.00 93.19 83 SER A CA 1
ATOM 650 C C . SER A 1 83 ? -6.239 4.603 6.058 1.00 93.19 83 SER A C 1
ATOM 652 O O . SER A 1 83 ? -6.821 3.554 6.318 1.00 93.19 83 SER A O 1
ATOM 654 N N . ARG A 1 84 ? -6.348 5.677 6.840 1.00 93.44 84 ARG A N 1
ATOM 655 C CA . ARG A 1 84 ? -7.261 5.731 7.985 1.00 93.44 84 ARG A CA 1
ATOM 656 C C . ARG A 1 84 ? -8.553 6.407 7.551 1.00 93.44 84 ARG A C 1
ATOM 658 O O . ARG A 1 84 ? -8.566 7.614 7.344 1.00 93.44 84 ARG A O 1
ATOM 665 N N . ILE A 1 85 ? -9.611 5.617 7.409 1.00 93.94 85 ILE A N 1
ATOM 666 C CA . ILE A 1 85 ? -10.912 6.088 6.914 1.00 93.94 85 ILE A CA 1
ATOM 667 C C . ILE A 1 85 ? -11.741 6.658 8.062 1.00 93.94 85 ILE A C 1
ATOM 669 O O . ILE A 1 85 ? -12.387 7.689 7.921 1.00 93.94 85 ILE A O 1
ATOM 673 N N . ALA A 1 86 ? -11.678 6.003 9.222 1.00 92.81 86 ALA A N 1
ATOM 674 C CA . ALA A 1 86 ? -12.336 6.433 10.446 1.00 92.81 86 ALA A CA 1
ATOM 675 C C . ALA A 1 86 ? -11.496 6.039 11.670 1.00 92.81 86 ALA A C 1
ATOM 677 O O . ALA A 1 86 ? -10.452 5.392 11.556 1.00 92.81 86 ALA A O 1
ATOM 678 N N . ASN A 1 87 ? -11.950 6.405 12.871 1.00 93.19 87 ASN A N 1
ATOM 679 C CA . ASN A 1 87 ? -11.309 5.946 14.107 1.00 93.19 87 ASN A CA 1
ATOM 680 C C . ASN A 1 87 ? -11.313 4.424 14.224 1.00 93.19 87 ASN A C 1
ATOM 682 O O . ASN A 1 87 ? -10.352 3.868 14.730 1.00 93.19 87 ASN A O 1
ATOM 686 N N . ASN A 1 88 ? -12.335 3.764 13.697 1.00 93.88 88 ASN A N 1
ATOM 687 C CA . ASN A 1 88 ? -12.552 2.332 13.805 1.00 93.88 88 ASN A CA 1
ATOM 688 C C . ASN A 1 88 ? -12.344 1.578 12.482 1.00 93.88 88 ASN A C 1
ATOM 690 O O . ASN A 1 88 ? -12.816 0.450 12.356 1.00 93.88 88 ASN A O 1
ATOM 694 N N . TYR A 1 89 ? -11.717 2.212 11.484 1.00 95.81 89 TYR A N 1
ATOM 695 C CA . TYR A 1 89 ? -11.567 1.647 10.144 1.00 95.81 89 TYR A CA 1
ATOM 696 C C . TYR A 1 89 ? -10.241 2.070 9.511 1.00 95.81 89 TYR A C 1
ATOM 698 O O . TYR A 1 89 ? -10.021 3.250 9.206 1.00 95.81 89 TYR A O 1
ATOM 706 N N . VAL A 1 90 ? -9.359 1.099 9.292 1.00 96.19 90 VAL A N 1
ATOM 707 C CA . VAL A 1 90 ? -8.042 1.288 8.680 1.00 96.19 90 VAL A CA 1
ATOM 708 C C . VAL A 1 90 ? -7.885 0.308 7.528 1.00 96.19 90 VAL A C 1
ATOM 710 O O . VAL A 1 90 ? -8.207 -0.866 7.658 1.00 96.19 90 VAL A O 1
ATOM 713 N N . VAL A 1 91 ? -7.359 0.796 6.411 1.00 95.81 91 VAL A N 1
ATOM 714 C CA . VAL A 1 91 ? -7.025 -0.006 5.238 1.00 95.81 91 VAL A CA 1
ATOM 715 C C . VAL A 1 91 ? -5.517 -0.013 5.053 1.00 95.81 91 VAL A C 1
ATOM 717 O O . VAL A 1 91 ? -4.875 1.037 5.092 1.00 95.81 91 VAL A O 1
ATOM 720 N N . LEU A 1 92 ? -4.953 -1.191 4.835 1.00 92.75 92 LEU A N 1
ATOM 721 C CA . LEU A 1 92 ? -3.551 -1.410 4.510 1.00 92.75 92 LEU A CA 1
ATOM 722 C C . LEU A 1 92 ? -3.475 -2.072 3.137 1.00 92.75 92 LEU A C 1
ATOM 724 O O . LEU A 1 92 ? -4.151 -3.063 2.891 1.00 92.75 92 LEU A O 1
ATOM 728 N N . ARG A 1 93 ? -2.637 -1.543 2.250 1.00 89.50 93 ARG A N 1
ATOM 729 C CA . ARG A 1 93 ? -2.347 -2.163 0.951 1.00 89.50 93 ARG A CA 1
ATOM 730 C C . ARG A 1 93 ? -0.866 -2.413 0.822 1.00 89.50 93 ARG A C 1
ATOM 732 O O . ARG A 1 93 ? -0.069 -1.614 1.316 1.00 89.50 93 ARG A O 1
ATOM 739 N N . ARG A 1 94 ? -0.501 -3.479 0.122 1.00 82.50 94 ARG A N 1
ATOM 740 C CA . ARG A 1 94 ? 0.881 -3.785 -0.230 1.00 82.50 94 ARG A CA 1
ATOM 741 C C . ARG A 1 94 ? 0.879 -4.507 -1.570 1.00 82.50 94 ARG A C 1
ATOM 743 O O . ARG A 1 94 ? 0.910 -5.729 -1.612 1.00 82.50 94 ARG A O 1
ATOM 750 N N . SER A 1 95 ? 0.854 -3.713 -2.635 1.00 70.75 95 SER A N 1
ATOM 751 C CA . SER A 1 95 ? 0.896 -4.210 -4.006 1.00 70.75 95 SER A CA 1
ATOM 752 C C . SER A 1 95 ? 2.328 -4.239 -4.543 1.00 70.75 95 SER A C 1
ATOM 754 O O . SER A 1 95 ? 3.165 -3.395 -4.204 1.00 70.75 95 SER A O 1
ATOM 756 N N . THR A 1 96 ? 2.582 -5.184 -5.443 1.00 70.25 96 THR A N 1
ATOM 757 C CA . THR A 1 96 ? 3.757 -5.220 -6.329 1.00 70.25 96 THR A CA 1
ATOM 758 C C . THR A 1 96 ? 3.770 -4.117 -7.401 1.00 70.25 96 THR A C 1
ATOM 760 O O . THR A 1 96 ? 4.738 -3.997 -8.153 1.00 70.25 96 THR A O 1
ATOM 763 N N . SER A 1 97 ? 2.741 -3.266 -7.462 1.00 71.19 97 SER A N 1
ATOM 764 C CA . SER A 1 97 ? 2.693 -2.100 -8.349 1.00 71.19 97 SER A CA 1
ATOM 765 C C . SER A 1 97 ? 3.370 -0.856 -7.751 1.00 71.19 97 SER A C 1
ATOM 767 O O . SER A 1 97 ? 3.622 -0.745 -6.551 1.00 71.19 97 SER A O 1
ATOM 769 N N . ASN A 1 98 ? 3.682 0.117 -8.610 1.00 69.19 98 ASN A N 1
ATOM 770 C CA . ASN A 1 98 ? 4.202 1.429 -8.208 1.00 69.19 98 ASN A CA 1
ATOM 771 C C . ASN A 1 98 ? 3.094 2.450 -7.881 1.00 69.19 98 ASN A C 1
ATOM 773 O O . ASN A 1 98 ? 3.402 3.581 -7.492 1.00 69.19 98 ASN A O 1
ATOM 777 N N . ILE A 1 99 ? 1.825 2.075 -8.060 1.00 76.62 99 ILE A N 1
ATOM 778 C CA . ILE A 1 99 ? 0.675 2.953 -7.863 1.00 76.62 99 ILE A CA 1
ATOM 779 C C . ILE A 1 99 ? 0.250 2.861 -6.399 1.00 76.62 99 ILE A C 1
ATOM 781 O O . ILE A 1 99 ? -0.248 1.839 -5.937 1.00 76.62 99 ILE A O 1
ATOM 785 N N . GLN A 1 100 ? 0.439 3.952 -5.661 1.00 77.19 100 GLN A N 1
ATOM 786 C CA . GLN A 1 100 ? -0.042 4.070 -4.288 1.00 77.19 100 GLN A CA 1
ATOM 787 C C . GLN A 1 100 ? -1.511 4.493 -4.302 1.00 77.19 100 GLN A C 1
ATOM 789 O O . GLN A 1 100 ? -1.838 5.572 -4.796 1.00 77.19 100 GLN A O 1
ATOM 794 N N . ARG A 1 101 ? -2.388 3.645 -3.759 1.00 84.19 101 ARG A N 1
ATOM 795 C CA . ARG A 1 101 ? -3.826 3.913 -3.636 1.00 84.19 101 ARG A CA 1
ATOM 796 C C . ARG A 1 101 ? -4.186 4.267 -2.196 1.00 84.19 101 ARG A C 1
ATOM 798 O O . ARG A 1 101 ? -3.652 3.687 -1.248 1.00 84.19 101 ARG A O 1
ATOM 805 N N . PHE A 1 102 ? -5.114 5.206 -2.038 1.00 88.31 102 PHE A N 1
ATOM 806 C CA . PHE A 1 102 ? -5.613 5.656 -0.740 1.00 88.31 102 PHE A CA 1
ATOM 807 C C . PHE A 1 102 ? -7.134 5.561 -0.693 1.00 88.31 102 PHE A C 1
ATOM 809 O O . PHE A 1 102 ? -7.795 5.710 -1.714 1.00 88.31 102 PHE A O 1
ATOM 816 N N . GLY A 1 103 ? -7.683 5.352 0.502 1.00 92.06 103 GLY A N 1
ATOM 817 C CA . GLY A 1 103 ? -9.127 5.230 0.709 1.00 92.06 103 GLY A CA 1
ATOM 818 C C . GLY A 1 103 ? -9.588 3.793 0.961 1.00 92.06 103 GLY A C 1
ATOM 819 O O . GLY A 1 103 ? -8.794 2.938 1.371 1.00 92.06 103 GLY A O 1
ATOM 820 N N . LEU A 1 104 ? -10.889 3.564 0.766 1.00 94.12 104 LEU A N 1
ATOM 821 C CA . LEU A 1 104 ? -11.545 2.253 0.871 1.00 94.12 104 LEU A CA 1
ATOM 822 C C . LEU A 1 104 ? -11.015 1.283 -0.187 1.00 94.12 104 LEU A C 1
ATOM 824 O O . LEU A 1 104 ? -10.502 1.747 -1.198 1.00 94.12 104 LEU A O 1
ATOM 828 N N . CYS A 1 105 ? -11.127 -0.029 0.051 1.00 92.06 105 CYS A N 1
ATOM 829 C CA . CYS A 1 105 ? -10.787 -1.045 -0.951 1.00 92.06 105 CYS A CA 1
ATOM 830 C C . CYS A 1 105 ? -11.643 -0.875 -2.207 1.00 92.06 105 CYS A C 1
ATOM 832 O O . CYS A 1 105 ? -12.857 -0.689 -2.098 1.00 92.06 105 CYS A O 1
ATOM 834 N N . ASP A 1 106 ? -11.017 -0.975 -3.375 1.00 91.81 106 ASP A N 1
ATOM 835 C CA . ASP A 1 106 ? -11.740 -0.990 -4.643 1.00 91.81 106 ASP A CA 1
ATOM 836 C C . ASP A 1 106 ? -12.390 -2.366 -4.855 1.00 91.81 106 ASP A C 1
ATOM 838 O O . ASP A 1 106 ? -11.881 -3.385 -4.384 1.00 91.81 106 ASP A O 1
ATOM 842 N N . ALA A 1 107 ? -13.493 -2.425 -5.606 1.00 91.25 107 ALA A N 1
ATOM 843 C CA . ALA A 1 107 ? -14.208 -3.683 -5.855 1.00 91.25 107 ALA A CA 1
ATOM 844 C C . ALA A 1 107 ? -13.332 -4.750 -6.544 1.00 91.25 107 ALA A C 1
ATOM 846 O O . ALA A 1 107 ? -13.506 -5.945 -6.319 1.00 91.25 107 ALA A O 1
ATOM 847 N N . GLU A 1 108 ? -12.363 -4.321 -7.357 1.00 89.94 108 GLU A N 1
ATOM 848 C CA . GLU A 1 108 ? -11.377 -5.203 -7.991 1.00 89.94 108 GLU A CA 1
ATOM 849 C C . GLU A 1 108 ? -10.381 -5.809 -6.985 1.00 89.94 108 GLU A C 1
ATOM 851 O O . GLU A 1 108 ? -9.944 -6.951 -7.153 1.00 89.94 108 GLU A O 1
ATOM 856 N N . GLU A 1 109 ? -10.066 -5.083 -5.906 1.00 89.06 109 GLU A N 1
ATOM 857 C CA . GLU A 1 109 ? -9.126 -5.512 -4.865 1.00 89.06 109 GLU A CA 1
ATOM 858 C C . GLU A 1 109 ? -9.748 -6.564 -3.932 1.00 89.06 109 GLU A C 1
ATOM 860 O O . GLU A 1 109 ? -9.020 -7.387 -3.384 1.00 89.06 109 GLU A O 1
ATOM 865 N N . THR A 1 110 ? -11.078 -6.577 -3.775 1.00 91.50 110 THR A N 1
ATOM 866 C CA . THR A 1 110 ? -11.813 -7.470 -2.855 1.00 91.50 110 THR A CA 1
ATOM 867 C C . THR A 1 110 ? -12.295 -8.775 -3.497 1.00 91.50 110 THR A C 1
ATOM 869 O O . THR A 1 110 ? -13.151 -9.461 -2.949 1.00 91.50 110 THR A O 1
ATOM 872 N N . THR A 1 111 ? -11.789 -9.124 -4.680 1.00 89.75 111 THR A N 1
ATOM 873 C CA . THR A 1 111 ? -12.256 -10.292 -5.452 1.00 89.75 111 THR A CA 1
ATOM 874 C C . THR A 1 111 ? -11.783 -11.635 -4.897 1.00 89.75 111 THR A C 1
ATOM 876 O O . THR A 1 111 ? -12.483 -12.636 -5.040 1.00 89.75 111 THR A O 1
ATOM 879 N N . LYS A 1 112 ? -10.597 -11.678 -4.280 1.00 91.31 112 LYS A N 1
ATOM 880 C CA . LYS A 1 112 ? -9.980 -12.899 -3.744 1.00 91.31 112 LYS A CA 1
ATOM 881 C C . LYS A 1 112 ? -9.640 -12.720 -2.276 1.00 91.31 112 LYS A C 1
ATOM 883 O O . LYS A 1 112 ? -8.667 -12.050 -1.941 1.00 91.31 112 LYS A O 1
ATOM 888 N N . GLU A 1 113 ? -10.451 -13.312 -1.413 1.00 92.12 113 GLU A N 1
ATOM 889 C CA . GLU A 1 113 ? -10.214 -13.351 0.026 1.00 92.12 113 GLU A CA 1
ATOM 890 C C . GLU A 1 113 ? -9.177 -14.429 0.361 1.00 92.12 113 GLU A C 1
ATOM 892 O O . GLU A 1 113 ? -9.296 -15.572 -0.075 1.00 92.12 113 GLU A O 1
ATOM 897 N N . ILE A 1 114 ? -8.149 -14.053 1.119 1.00 91.62 114 ILE A N 1
ATOM 898 C CA . ILE A 1 114 ? -7.066 -14.959 1.539 1.00 91.62 114 ILE A CA 1
ATOM 899 C C . ILE A 1 114 ? -7.084 -15.226 3.043 1.00 91.62 114 ILE A C 1
ATOM 901 O O . ILE A 1 114 ? -6.543 -16.232 3.494 1.00 91.62 114 ILE A O 1
ATOM 905 N N . PHE A 1 115 ? -7.675 -14.324 3.830 1.00 90.69 115 PHE A N 1
ATOM 906 C CA . PHE A 1 115 ? -7.776 -14.472 5.275 1.00 90.69 115 PHE A CA 1
ATOM 907 C C . PHE A 1 115 ? -8.861 -13.559 5.837 1.00 90.69 115 PHE A C 1
ATOM 909 O O . PHE A 1 115 ? -8.883 -12.368 5.526 1.00 90.69 115 PHE A O 1
ATOM 916 N N . THR A 1 116 ? -9.682 -14.094 6.735 1.00 93.56 116 THR A N 1
ATOM 917 C CA . THR A 1 116 ? -10.591 -13.310 7.569 1.00 93.56 116 THR A CA 1
ATOM 918 C C . THR A 1 116 ? -10.558 -13.840 8.991 1.00 93.56 116 THR A C 1
ATOM 920 O O . THR A 1 116 ? -10.573 -15.049 9.211 1.00 93.56 116 THR A O 1
ATOM 923 N N . ASP A 1 117 ? -10.534 -12.920 9.947 1.00 93.44 117 ASP A N 1
ATOM 924 C CA . ASP A 1 117 ? -10.610 -13.219 11.370 1.00 93.44 117 ASP A CA 1
ATOM 925 C C . ASP A 1 117 ? -11.492 -12.192 12.080 1.00 93.44 117 ASP A C 1
ATOM 927 O O . ASP A 1 117 ? -11.599 -11.032 11.666 1.00 93.44 117 ASP A O 1
ATOM 931 N N . SER A 1 118 ? -12.144 -12.627 13.151 1.00 93.88 118 SER A N 1
ATOM 932 C CA . SER A 1 118 ? -13.037 -11.797 13.943 1.00 93.88 118 SER A CA 1
ATOM 933 C C . SER A 1 118 ? -12.976 -12.181 15.413 1.00 93.88 118 SER A C 1
ATOM 935 O O . SER A 1 118 ? -13.121 -13.352 15.754 1.00 93.88 118 SER A O 1
ATOM 937 N N . ALA A 1 119 ? -12.846 -11.187 16.284 1.00 91.31 119 ALA A N 1
ATOM 938 C CA . ALA A 1 119 ? -12.810 -11.375 17.725 1.00 91.31 119 ALA A CA 1
ATOM 939 C C . ALA A 1 119 ? -13.780 -10.414 18.414 1.00 91.31 119 ALA A C 1
ATOM 941 O O . ALA A 1 119 ? -13.751 -9.202 18.176 1.00 91.31 119 ALA A O 1
ATOM 942 N N . THR A 1 120 ? -14.613 -10.949 19.302 1.00 90.50 120 THR A N 1
ATOM 943 C CA . THR A 1 120 ? -15.437 -10.142 20.206 1.00 90.50 120 THR A CA 1
ATOM 944 C C . THR A 1 120 ? -14.631 -9.824 21.455 1.00 90.50 120 THR A C 1
ATOM 946 O O . THR A 1 120 ? -14.113 -10.715 22.122 1.00 90.50 120 THR A O 1
ATOM 949 N N . MET A 1 121 ? -14.509 -8.539 21.757 1.00 87.06 121 MET A N 1
ATOM 950 C CA . MET A 1 121 ? -13.753 -8.019 22.885 1.00 87.06 121 MET A CA 1
ATOM 951 C C . MET A 1 121 ? -14.726 -7.538 23.949 1.00 87.06 121 MET A C 1
ATOM 953 O O . MET A 1 121 ? -15.551 -6.659 23.691 1.00 87.06 121 MET A O 1
ATOM 957 N N . LEU A 1 122 ? -14.613 -8.119 25.139 1.00 83.50 122 LEU A N 1
ATOM 958 C CA . LEU A 1 122 ? -15.402 -7.748 26.304 1.00 83.50 122 LEU A CA 1
ATOM 959 C C . LEU A 1 122 ? -14.588 -6.790 27.170 1.00 83.50 122 LEU A C 1
ATOM 961 O O . LEU A 1 122 ? -13.399 -7.009 27.409 1.00 83.50 122 LEU A O 1
ATOM 965 N N . ALA A 1 123 ? -15.234 -5.720 27.622 1.00 75.56 123 ALA A N 1
ATOM 966 C CA . ALA A 1 123 ? -14.671 -4.892 28.671 1.00 75.56 123 ALA A CA 1
ATOM 967 C C . ALA A 1 123 ? -14.719 -5.667 29.997 1.00 75.56 123 ALA A C 1
ATOM 969 O O . ALA A 1 123 ? -15.747 -6.299 30.258 1.00 75.56 123 ALA A O 1
ATOM 970 N N . PRO A 1 124 ? -13.651 -5.658 30.819 1.00 71.06 124 PRO A N 1
ATOM 971 C CA . PRO A 1 124 ? -13.734 -6.169 32.180 1.00 71.06 124 PRO A CA 1
ATOM 972 C C . PRO A 1 124 ? -14.887 -5.468 32.896 1.00 71.06 124 PRO A C 1
ATOM 974 O O . PRO A 1 124 ? -15.046 -4.252 32.781 1.00 71.06 124 PRO A O 1
ATOM 977 N N . HIS A 1 125 ? -15.722 -6.244 33.578 1.00 62.62 125 HIS A N 1
ATOM 978 C CA . HIS A 1 125 ? -16.767 -5.689 34.419 1.00 62.62 125 HIS A CA 1
ATOM 979 C C . HIS A 1 125 ? -16.114 -5.270 35.737 1.00 62.62 125 HIS A C 1
ATOM 981 O O . HIS A 1 125 ? -15.876 -6.120 36.590 1.00 62.62 125 HIS A O 1
ATOM 987 N N . ASP A 1 126 ? -15.764 -3.992 35.872 1.00 58.84 126 ASP A N 1
ATOM 988 C CA . ASP A 1 126 ? -15.347 -3.457 37.165 1.00 58.84 126 ASP A CA 1
ATOM 989 C C . ASP A 1 126 ? -16.610 -3.176 37.993 1.00 58.84 126 ASP A C 1
ATOM 991 O O . ASP A 1 126 ? -17.453 -2.360 37.629 1.00 58.84 126 ASP A O 1
ATOM 995 N N . GLU A 1 127 ? -16.758 -3.909 39.098 1.00 56.47 127 GLU A N 1
ATOM 996 C CA . GLU A 1 127 ? -17.881 -3.831 40.048 1.00 56.47 127 GLU A CA 1
ATOM 997 C C . GLU A 1 127 ? -17.828 -2.550 40.917 1.00 56.47 127 GLU A C 1
ATOM 999 O O . GLU A 1 127 ? -18.674 -2.341 41.783 1.00 56.47 127 GLU A O 1
ATOM 1004 N N . TYR A 1 128 ? -16.844 -1.670 40.694 1.00 57.06 128 TYR A N 1
ATOM 1005 C CA . TYR A 1 128 ? -16.570 -0.499 41.526 1.00 57.06 128 TYR A CA 1
ATOM 1006 C C . TYR A 1 128 ? -16.139 0.719 40.680 1.00 57.06 128 TYR A C 1
ATOM 1008 O O . TYR A 1 128 ? -15.157 0.647 39.948 1.00 57.06 128 TYR A O 1
ATOM 1016 N N . ASP A 1 129 ? -16.862 1.833 40.855 1.00 51.06 129 ASP A N 1
ATOM 1017 C CA . ASP A 1 129 ? -16.584 3.225 40.439 1.00 51.06 129 ASP A CA 1
ATOM 1018 C C . ASP A 1 129 ? -16.565 3.61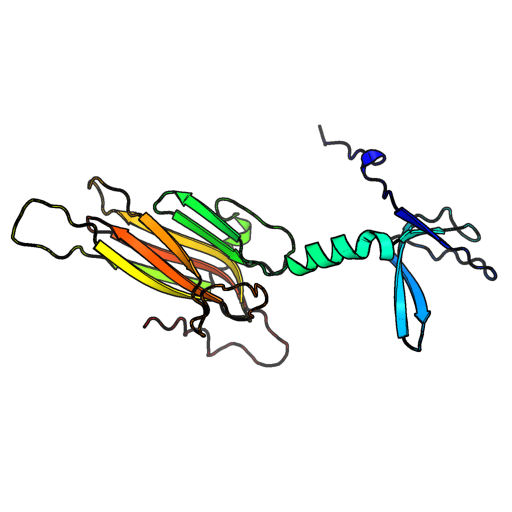1 38.937 1.00 51.06 129 ASP A C 1
ATOM 1020 O O . ASP A 1 129 ? -15.574 3.440 38.236 1.00 51.06 129 ASP A O 1
ATOM 1024 N N . ASP A 1 130 ? -17.669 4.246 38.501 1.00 55.47 130 ASP A N 1
ATOM 1025 C CA . ASP A 1 130 ? -17.884 5.503 37.726 1.00 55.47 130 ASP A CA 1
ATOM 1026 C C . ASP A 1 130 ? -16.883 6.043 36.669 1.00 55.47 130 ASP A C 1
ATOM 1028 O O . ASP A 1 130 ? -17.084 7.128 36.111 1.00 55.47 130 ASP A O 1
ATOM 1032 N N . ILE A 1 131 ? -15.825 5.321 36.313 1.00 60.34 131 ILE A N 1
ATOM 1033 C CA . ILE A 1 131 ? -14.875 5.713 35.272 1.00 60.34 131 ILE A CA 1
ATOM 1034 C C . ILE A 1 131 ? -14.873 4.619 34.217 1.00 60.34 131 ILE A C 1
ATOM 1036 O O . ILE A 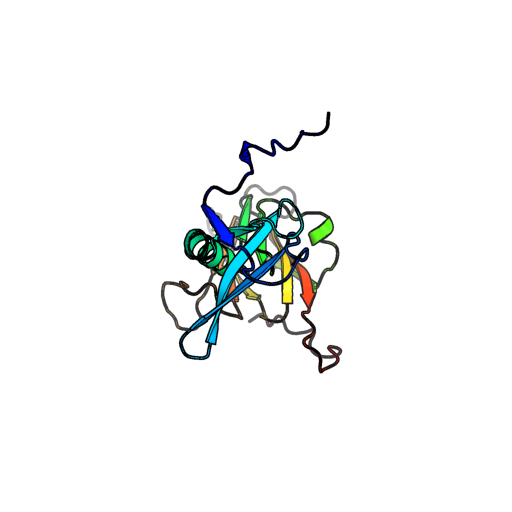1 131 ? -14.131 3.664 34.370 1.00 60.34 131 ILE A O 1
ATOM 1040 N N . ASP A 1 132 ? -15.638 4.775 33.126 1.00 64.38 132 ASP A N 1
ATOM 1041 C CA . ASP A 1 132 ? -15.578 3.884 31.951 1.00 64.38 132 ASP A CA 1
ATOM 1042 C C . ASP A 1 132 ? -14.121 3.773 31.442 1.00 64.38 132 ASP A C 1
ATOM 1044 O O . ASP A 1 132 ? -13.667 4.657 30.683 1.00 64.38 132 ASP A O 1
ATOM 1048 N N . PRO A 1 133 ? -13.349 2.733 31.819 1.00 75.31 133 PRO A N 1
ATOM 1049 C CA . PRO A 1 133 ? -11.931 2.718 31.539 1.00 75.31 133 PRO A CA 1
ATOM 1050 C C . PRO A 1 133 ? -11.741 2.369 30.063 1.00 75.31 133 PRO A C 1
ATOM 1052 O O . PRO A 1 133 ? -12.348 1.448 29.517 1.00 75.31 133 PRO A O 1
ATOM 1055 N N . VAL A 1 134 ? -10.895 3.131 29.368 1.00 82.88 134 VAL A N 1
ATOM 1056 C CA . VAL A 1 134 ? -10.556 2.820 27.975 1.00 82.88 134 VAL A CA 1
ATOM 1057 C C . VAL A 1 134 ? -9.608 1.625 27.966 1.00 82.88 134 VAL A C 1
ATOM 1059 O O . VAL A 1 134 ? -8.407 1.769 28.204 1.00 82.88 134 VAL A O 1
ATOM 1062 N N . ILE A 1 135 ? -10.138 0.453 27.637 1.00 88.12 135 ILE A N 1
ATOM 1063 C CA . ILE A 1 135 ? -9.364 -0.779 27.499 1.00 88.12 135 ILE A CA 1
ATOM 1064 C C . ILE A 1 135 ? -8.583 -0.740 26.193 1.00 88.12 135 ILE A C 1
ATOM 1066 O O . ILE A 1 135 ? -9.032 -0.185 25.187 1.00 88.12 135 ILE A O 1
ATOM 1070 N N . THR A 1 136 ? -7.382 -1.313 26.214 1.00 90.44 136 THR A N 1
ATOM 1071 C CA . THR A 1 136 ? -6.523 -1.444 25.038 1.00 90.44 136 THR A CA 1
ATOM 1072 C C . THR A 1 136 ? -6.234 -2.917 24.776 1.00 90.44 136 THR A C 1
ATOM 1074 O O . THR A 1 136 ? -5.625 -3.578 25.610 1.00 90.44 136 THR A O 1
ATOM 1077 N N . ALA A 1 137 ? -6.627 -3.405 23.604 1.00 91.12 137 ALA A N 1
ATOM 1078 C CA . ALA A 1 137 ? -6.257 -4.714 23.083 1.00 91.12 137 ALA A CA 1
ATOM 1079 C C . ALA A 1 137 ? -5.222 -4.581 21.959 1.00 91.12 137 ALA A C 1
ATOM 1081 O O . ALA A 1 137 ? -5.131 -3.546 21.286 1.00 91.12 137 ALA A O 1
ATOM 1082 N N . TYR A 1 138 ? -4.455 -5.648 21.754 1.00 92.44 138 TYR A N 1
ATOM 1083 C CA . TYR A 1 138 ? -3.423 -5.736 20.729 1.00 92.44 138 TYR A CA 1
ATOM 1084 C C . TYR A 1 138 ? -3.690 -6.945 19.837 1.00 92.44 138 TYR A C 1
ATOM 1086 O O . TYR A 1 138 ? -3.969 -8.028 20.340 1.00 92.44 138 TYR A O 1
ATOM 1094 N N . TYR A 1 139 ? -3.592 -6.760 18.522 1.00 91.88 139 TYR A N 1
ATOM 1095 C CA . TYR A 1 139 ? -3.714 -7.840 17.544 1.00 91.88 139 TYR A CA 1
ATOM 1096 C C . TYR A 1 139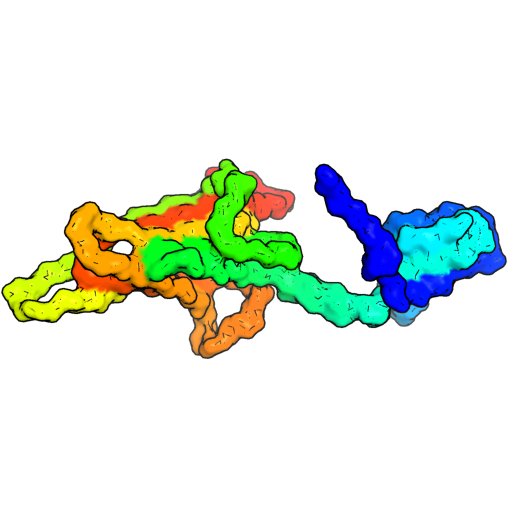 ? -2.482 -7.862 16.641 1.00 91.88 139 TYR A C 1
ATOM 1098 O O . TYR A 1 139 ? -2.219 -6.893 15.925 1.00 91.88 139 TYR A O 1
ATOM 1106 N N . ASN A 1 140 ? -1.710 -8.945 16.690 1.00 91.56 140 ASN A N 1
ATOM 1107 C CA . ASN A 1 140 ? -0.477 -9.097 15.922 1.00 91.56 140 ASN A CA 1
ATOM 1108 C C . ASN A 1 140 ? -0.781 -9.517 14.478 1.00 91.56 140 ASN A C 1
ATOM 1110 O O . ASN A 1 140 ? -1.573 -10.419 14.233 1.00 91.56 140 ASN A O 1
ATOM 1114 N N . VAL A 1 141 ? -0.127 -8.872 13.512 1.00 89.50 141 VAL A N 1
ATOM 1115 C CA . VAL A 1 141 ? -0.322 -9.108 12.077 1.00 89.50 141 VAL A CA 1
ATOM 1116 C C . VAL A 1 141 ? 1.037 -9.284 11.420 1.00 89.50 141 VAL A C 1
ATOM 1118 O O . VAL A 1 141 ? 1.884 -8.395 11.478 1.00 89.50 141 VAL A O 1
ATOM 1121 N N . THR A 1 142 ? 1.233 -10.407 10.738 1.00 88.62 142 THR A N 1
ATOM 1122 C CA . THR A 1 142 ? 2.451 -10.663 9.963 1.00 88.62 142 THR A CA 1
ATOM 1123 C C . THR A 1 142 ? 2.093 -10.762 8.489 1.00 88.62 142 THR A C 1
ATOM 1125 O O . THR A 1 142 ? 1.291 -11.606 8.102 1.00 88.62 142 THR A O 1
ATOM 1128 N N . LEU A 1 143 ? 2.682 -9.895 7.665 1.00 87.06 143 LEU A N 1
ATOM 1129 C CA . LEU A 1 143 ? 2.538 -9.938 6.213 1.00 87.06 143 LEU A CA 1
ATOM 1130 C C . LEU A 1 143 ? 3.700 -10.715 5.615 1.00 87.06 143 LEU A C 1
ATOM 1132 O O . LEU A 1 143 ? 4.855 -10.295 5.735 1.00 87.06 143 LEU A O 1
ATOM 1136 N N . LEU A 1 144 ? 3.381 -11.822 4.956 1.00 85.19 144 LEU A N 1
ATOM 1137 C CA . LEU A 1 144 ? 4.365 -12.707 4.345 1.00 85.19 144 LEU A CA 1
ATOM 1138 C C . LEU A 1 144 ? 4.878 -12.144 3.014 1.00 85.19 144 LEU A C 1
ATOM 1140 O O . LEU A 1 144 ? 4.280 -11.249 2.414 1.00 85.19 144 LEU A O 1
ATOM 1144 N N . GLU A 1 145 ? 6.030 -12.633 2.567 1.00 80.12 145 GLU A N 1
ATOM 1145 C CA . GLU A 1 145 ? 6.655 -12.199 1.311 1.00 80.12 145 GLU A CA 1
ATOM 1146 C C . GLU A 1 145 ? 6.017 -12.815 0.063 1.00 80.12 145 GLU A C 1
ATOM 1148 O O . GLU A 1 145 ? 6.026 -12.206 -1.002 1.00 80.12 145 GLU A O 1
ATOM 1153 N N . ASN A 1 146 ? 5.457 -14.015 0.201 1.00 83.44 146 ASN A N 1
ATOM 1154 C CA . ASN A 1 146 ? 4.891 -14.824 -0.875 1.00 83.44 146 ASN A CA 1
ATOM 1155 C C . ASN A 1 146 ? 3.402 -14.533 -1.119 1.00 83.44 146 ASN A C 1
ATOM 1157 O O . ASN A 1 146 ? 2.704 -15.339 -1.730 1.00 83.44 146 ASN A O 1
ATOM 1161 N N . VAL A 1 147 ? 2.906 -13.398 -0.628 1.00 84.56 147 VAL A N 1
ATOM 1162 C CA . VAL A 1 147 ? 1.512 -12.979 -0.767 1.00 84.56 147 VAL A CA 1
ATOM 1163 C C . VAL A 1 147 ? 1.479 -11.538 -1.266 1.00 84.56 147 VAL A C 1
ATOM 1165 O O . VAL A 1 147 ? 2.042 -10.641 -0.633 1.00 84.56 147 VAL A O 1
ATOM 1168 N N . ASP A 1 148 ? 0.814 -11.315 -2.398 1.00 86.44 148 ASP A N 1
ATOM 1169 C CA . ASP A 1 148 ? 0.507 -9.978 -2.902 1.00 86.44 148 ASP A CA 1
ATOM 1170 C C . ASP A 1 148 ? -0.803 -9.509 -2.258 1.00 86.44 148 ASP A C 1
ATOM 1172 O O . ASP A 1 148 ? -1.888 -9.996 -2.589 1.00 86.44 148 ASP A O 1
ATOM 1176 N N . TYR A 1 149 ? -0.698 -8.614 -1.273 1.00 88.56 149 TYR A N 1
ATOM 1177 C CA . TYR A 1 149 ? -1.842 -8.130 -0.501 1.00 88.56 149 TYR A CA 1
ATOM 1178 C C . TYR A 1 149 ? -2.444 -6.905 -1.188 1.00 88.56 149 TYR A C 1
ATOM 1180 O O . TYR A 1 149 ? -1.996 -5.769 -0.988 1.00 88.56 149 TYR A O 1
ATOM 1188 N N . HIS A 1 150 ? -3.499 -7.130 -1.964 1.00 91.19 150 HIS A N 1
ATOM 1189 C CA . HIS A 1 150 ? -4.209 -6.060 -2.656 1.00 91.19 150 HIS A CA 1
ATOM 1190 C C . HIS A 1 150 ? -4.864 -5.101 -1.660 1.00 91.19 150 HIS A C 1
ATOM 1192 O O . HIS A 1 150 ? -4.642 -3.893 -1.730 1.00 91.19 150 HIS A O 1
ATOM 1198 N N . CYS A 1 151 ? -5.614 -5.634 -0.690 1.00 92.88 151 CYS A N 1
ATOM 1199 C CA . CYS A 1 151 ? -6.259 -4.824 0.335 1.00 92.88 151 CYS A CA 1
ATOM 1200 C C . CYS A 1 151 ? -6.449 -5.591 1.645 1.00 92.88 151 CYS A C 1
ATOM 1202 O O . CYS A 1 151 ? -6.862 -6.745 1.641 1.00 92.88 151 CYS A O 1
ATOM 1204 N N . ILE A 1 152 ? -6.179 -4.946 2.776 1.00 95.06 152 ILE A N 1
ATOM 1205 C CA . ILE A 1 152 ? -6.422 -5.479 4.117 1.00 95.06 152 ILE A CA 1
ATOM 1206 C C . ILE A 1 152 ? -7.233 -4.451 4.896 1.00 95.06 152 ILE A C 1
ATOM 1208 O O . ILE A 1 152 ? -6.837 -3.290 5.004 1.00 95.06 152 ILE A O 1
ATOM 1212 N N . ILE A 1 153 ? -8.356 -4.880 5.451 1.00 96.25 153 ILE A N 1
ATOM 1213 C CA . ILE A 1 153 ? -9.288 -4.059 6.211 1.00 96.25 153 ILE A CA 1
ATOM 1214 C C . ILE A 1 153 ? -9.169 -4.437 7.680 1.00 96.25 153 ILE A C 1
ATOM 1216 O O . ILE A 1 153 ? -9.340 -5.596 8.040 1.00 96.25 153 ILE A O 1
ATOM 1220 N N . PHE A 1 154 ? -8.927 -3.441 8.525 1.00 96.75 154 PHE A N 1
ATOM 1221 C CA . PHE A 1 154 ? -9.025 -3.538 9.976 1.00 96.75 154 PHE A CA 1
ATOM 1222 C C . PHE A 1 154 ? -10.220 -2.711 10.427 1.00 96.75 154 PHE A C 1
ATOM 1224 O O . PHE A 1 154 ? -10.224 -1.485 10.272 1.00 96.75 154 PHE A O 1
ATOM 1231 N N . GLN A 1 155 ? -11.223 -3.366 10.997 1.00 96.31 155 GLN A N 1
ATOM 1232 C CA . GLN A 1 155 ? -12.450 -2.711 11.424 1.00 96.31 155 GLN A CA 1
ATOM 1233 C C . GLN A 1 155 ? -12.816 -3.114 12.851 1.00 96.31 155 GLN A C 1
ATOM 1235 O O . GLN A 1 155 ? -12.721 -4.275 13.218 1.00 96.31 155 GLN A O 1
ATOM 1240 N N . ALA A 1 156 ? -13.257 -2.148 13.654 1.00 94.19 156 ALA A N 1
ATOM 1241 C CA . ALA A 1 156 ? -13.857 -2.400 14.959 1.00 94.19 156 ALA A CA 1
ATOM 1242 C C . ALA A 1 156 ? -15.286 -1.860 14.952 1.00 94.19 156 ALA A C 1
ATOM 1244 O O . ALA A 1 156 ? -15.530 -0.676 14.708 1.00 94.19 156 ALA A O 1
ATOM 1245 N N . LYS A 1 157 ? -16.259 -2.725 15.192 1.00 91.75 157 LYS A N 1
ATOM 1246 C CA . LYS A 1 157 ? -17.667 -2.353 15.312 1.00 91.75 157 LYS A CA 1
ATOM 1247 C C . LYS A 1 157 ? -18.043 -2.415 16.779 1.00 91.75 157 LYS A C 1
ATOM 1249 O O . LYS A 1 157 ? -17.699 -3.365 17.465 1.00 91.75 157 LYS A O 1
ATOM 1254 N N . LYS A 1 158 ? -18.727 -1.390 17.269 1.00 87.75 158 LYS A N 1
ATOM 1255 C CA . LYS A 1 158 ? -19.382 -1.470 18.574 1.00 87.75 158 LYS A CA 1
ATOM 1256 C C . LYS A 1 158 ? -20.613 -2.365 18.471 1.00 87.75 158 LYS A C 1
ATOM 1258 O O . LYS A 1 158 ? -21.235 -2.416 17.407 1.00 87.75 158 LYS A O 1
ATOM 1263 N N . GLU A 1 159 ? -20.978 -3.004 19.570 1.00 80.75 159 GLU A N 1
ATOM 1264 C CA . GLU A 1 159 ? -22.283 -3.645 19.681 1.00 80.75 159 GLU A CA 1
ATOM 1265 C C . GLU A 1 159 ? -23.388 -2.572 19.808 1.00 80.75 159 GLU A C 1
ATOM 1267 O O . GLU A 1 159 ? -23.127 -1.434 20.218 1.00 80.75 159 GLU A O 1
ATOM 1272 N N . LEU A 1 160 ? -24.593 -2.868 19.310 1.00 72.75 160 LEU A N 1
ATOM 1273 C CA . LEU A 1 160 ? -25.641 -1.873 19.037 1.00 72.75 160 LEU A CA 1
ATOM 1274 C C . LEU A 1 160 ? -25.996 -1.012 20.271 1.00 72.75 160 LEU A C 1
ATOM 1276 O O . LEU A 1 160 ? -26.035 -1.491 21.396 1.00 72.75 160 LEU A O 1
ATOM 1280 N N . ASN A 1 161 ? -26.307 0.268 20.022 1.00 68.00 161 ASN A N 1
ATOM 1281 C CA . ASN A 1 161 ? -26.824 1.271 20.974 1.00 68.00 161 ASN A CA 1
ATOM 1282 C C . ASN A 1 161 ? -25.890 1.846 22.055 1.00 68.00 161 ASN A C 1
ATOM 1284 O O . ASN A 1 161 ? -26.345 2.681 22.833 1.00 68.00 161 ASN A O 1
ATOM 1288 N N . ILE A 1 162 ? -24.592 1.533 22.064 1.00 71.56 162 ILE A N 1
ATOM 1289 C CA . ILE A 1 162 ? -23.677 2.091 23.079 1.00 71.56 162 ILE A CA 1
ATOM 1290 C C . ILE A 1 162 ? -22.905 3.320 22.539 1.00 71.56 162 ILE A C 1
ATOM 1292 O O . ILE A 1 162 ? -22.470 3.306 21.378 1.00 71.56 162 ILE A O 1
ATOM 1296 N N . PRO A 1 163 ? -22.755 4.433 23.288 1.00 69.81 163 PRO A N 1
ATOM 1297 C CA . PRO A 1 163 ? -21.907 5.558 22.883 1.00 69.81 163 PRO A CA 1
ATOM 1298 C C . PRO A 1 163 ? -20.410 5.189 22.882 1.00 69.81 163 PRO A C 1
ATOM 1300 O O . PRO A 1 163 ? -19.969 4.290 23.582 1.00 69.81 163 PRO A O 1
ATOM 1303 N N . GLY A 1 164 ? -19.611 5.895 22.075 1.00 74.75 164 GLY A N 1
ATOM 1304 C CA . GLY A 1 164 ? -18.165 5.660 21.946 1.00 74.75 164 GLY A CA 1
ATOM 1305 C C . GLY A 1 164 ? -17.792 4.786 20.744 1.00 74.75 164 GLY A C 1
ATOM 1306 O O . GLY A 1 164 ? -18.236 3.650 20.600 1.00 74.75 164 GLY A O 1
ATOM 1307 N N . THR A 1 165 ? -16.973 5.329 19.839 1.00 85.25 165 THR A N 1
ATOM 1308 C CA . THR A 1 165 ? -16.411 4.565 18.716 1.00 85.25 165 THR A CA 1
ATOM 1309 C C . THR A 1 165 ? -15.065 3.970 19.121 1.00 85.25 165 THR A C 1
ATOM 1311 O O . THR A 1 165 ? -14.224 4.700 19.657 1.00 85.25 165 THR A O 1
ATOM 1314 N N . PRO A 1 166 ? -14.828 2.668 18.877 1.00 91.31 166 PRO A N 1
ATOM 1315 C CA . PRO A 1 166 ? -13.523 2.085 19.137 1.00 91.31 166 PRO A CA 1
ATOM 1316 C C . PRO A 1 166 ? -12.467 2.753 18.250 1.00 91.31 166 PRO A C 1
ATOM 1318 O O . PRO A 1 166 ? -12.730 3.148 17.114 1.00 91.31 166 PRO A O 1
ATOM 1321 N N . LEU A 1 167 ? -11.261 2.905 18.778 1.00 93.81 167 LEU A N 1
ATOM 1322 C CA . LEU A 1 167 ? -10.144 3.528 18.086 1.00 93.81 167 LEU A CA 1
ATOM 1323 C C . LEU A 1 167 ? -9.109 2.471 17.715 1.00 93.81 167 LEU A C 1
ATOM 1325 O O . LEU A 1 167 ? -8.531 1.827 18.581 1.00 93.81 167 LEU A O 1
ATOM 1329 N N . ILE A 1 168 ? -8.815 2.375 16.428 1.00 94.81 168 ILE A N 1
ATOM 1330 C CA . ILE A 1 168 ? -7.791 1.520 15.853 1.00 94.81 168 ILE A CA 1
ATOM 1331 C C . ILE A 1 168 ? -6.568 2.362 15.494 1.00 94.81 168 ILE A C 1
ATOM 1333 O O . ILE A 1 168 ? -6.663 3.408 14.845 1.00 94.81 168 ILE A O 1
ATOM 1337 N N . LYS A 1 169 ? -5.388 1.875 15.877 1.00 94.25 169 LYS A N 1
ATOM 1338 C CA . LYS A 1 169 ? -4.102 2.358 15.371 1.00 94.25 169 LYS A CA 1
ATOM 1339 C C . LYS A 1 169 ? -3.267 1.180 14.900 1.00 94.25 169 LYS A C 1
ATOM 1341 O O . LYS A 1 169 ? -2.920 0.312 15.690 1.00 94.25 169 LYS A O 1
ATOM 1346 N N . LEU A 1 170 ? -2.896 1.195 13.628 1.00 92.81 170 LEU A N 1
ATOM 1347 C CA . LEU A 1 170 ? -1.943 0.246 13.072 1.00 92.81 170 LEU A CA 1
ATOM 1348 C C . LEU A 1 170 ? -0.517 0.750 13.326 1.00 92.81 170 LEU A C 1
ATOM 1350 O O . LEU A 1 170 ? -0.208 1.909 13.034 1.00 92.81 170 LEU A O 1
ATOM 1354 N N . ARG A 1 171 ? 0.352 -0.104 13.865 1.00 90.25 171 ARG A N 1
ATOM 1355 C CA . ARG A 1 171 ? 1.768 0.200 14.091 1.00 90.25 171 ARG A CA 1
ATOM 1356 C C . ARG A 1 171 ? 2.644 -0.908 13.537 1.00 90.25 171 ARG A C 1
ATOM 1358 O O . ARG A 1 171 ? 2.288 -2.076 13.607 1.00 90.25 171 ARG A O 1
ATOM 1365 N N . ARG A 1 172 ? 3.788 -0.526 12.972 1.00 86.50 172 ARG A N 1
ATOM 1366 C CA . ARG A 1 172 ? 4.799 -1.469 12.489 1.00 86.50 172 ARG A CA 1
ATOM 1367 C C . ARG A 1 172 ? 5.724 -1.846 13.645 1.00 86.50 172 ARG A C 1
ATOM 1369 O O . ARG A 1 172 ? 6.166 -0.958 14.372 1.00 86.50 172 ARG A O 1
ATOM 1376 N N . THR A 1 173 ? 6.028 -3.131 13.775 1.00 83.25 173 THR A N 1
ATOM 1377 C CA . THR A 1 173 ? 7.045 -3.659 14.691 1.00 83.25 173 THR A CA 1
ATOM 1378 C C . THR A 1 173 ? 8.267 -4.078 13.893 1.00 83.25 173 THR A C 1
ATOM 1380 O O . THR A 1 173 ? 8.152 -4.631 12.799 1.00 83.25 173 THR A O 1
ATOM 1383 N N . CYS A 1 174 ? 9.446 -3.818 14.445 1.00 78.38 174 CYS A N 1
ATOM 1384 C CA . CYS A 1 174 ? 10.701 -4.311 13.907 1.00 78.38 174 CYS A CA 1
ATOM 1385 C C . CYS A 1 174 ? 11.208 -5.465 14.791 1.00 78.38 174 CYS A C 1
ATOM 1387 O O . CYS A 1 174 ? 11.341 -5.268 15.998 1.00 78.38 174 CYS A O 1
ATOM 1389 N N . PRO A 1 175 ? 11.507 -6.651 14.225 1.00 67.12 175 PRO A N 1
ATOM 1390 C CA . PRO A 1 175 ? 11.877 -7.841 15.000 1.00 67.12 175 PRO A CA 1
ATOM 1391 C C . PRO A 1 175 ? 13.192 -7.696 15.786 1.00 67.12 175 PRO A C 1
ATOM 1393 O O . PRO A 1 175 ? 13.411 -8.442 16.730 1.00 67.12 175 PRO A O 1
ATOM 1396 N N . ASN A 1 176 ? 14.033 -6.709 15.452 1.00 65.38 176 ASN A N 1
ATOM 1397 C CA . ASN A 1 176 ? 15.344 -6.506 16.081 1.00 65.38 176 ASN A CA 1
ATOM 1398 C C . ASN A 1 176 ? 15.371 -5.387 17.139 1.00 65.38 176 ASN A C 1
ATOM 1400 O O . ASN A 1 176 ? 16.448 -4.950 17.525 1.00 65.38 176 ASN A O 1
ATOM 1404 N N . GLY A 1 177 ? 14.219 -4.869 17.581 1.00 57.75 177 GLY A N 1
ATOM 1405 C CA . GLY A 1 177 ? 14.177 -3.802 18.594 1.00 57.75 177 GLY A CA 1
ATOM 1406 C C . GLY A 1 177 ? 14.665 -2.427 18.113 1.00 57.75 177 GLY A C 1
ATOM 1407 O O . GLY A 1 177 ? 14.678 -1.480 18.894 1.00 57.75 177 GLY A O 1
ATOM 1408 N N . ASP A 1 178 ? 15.021 -2.285 16.833 1.00 59.44 178 ASP A N 1
ATOM 1409 C CA . ASP A 1 178 ? 15.362 -0.992 16.246 1.00 59.44 178 ASP A CA 1
ATOM 1410 C C . ASP A 1 178 ? 14.140 -0.062 16.217 1.00 59.44 178 ASP A C 1
ATOM 1412 O O . ASP A 1 178 ? 13.096 -0.380 15.641 1.00 59.44 178 ASP A O 1
ATOM 1416 N N . ASN A 1 179 ? 14.308 1.140 16.776 1.00 57.56 179 ASN A N 1
ATOM 1417 C CA . ASN A 1 179 ? 13.272 2.177 16.868 1.00 57.56 179 ASN A CA 1
ATOM 1418 C C . ASN A 1 179 ? 12.813 2.733 15.508 1.00 57.56 179 ASN A C 1
ATOM 1420 O O . ASN A 1 179 ? 11.868 3.521 15.448 1.00 57.56 179 ASN A O 1
ATOM 1424 N N . SER A 1 180 ? 13.469 2.360 14.404 1.00 58.50 180 SER A N 1
ATOM 1425 C CA . SER A 1 180 ? 13.108 2.841 13.075 1.00 58.50 180 SER A CA 1
ATOM 1426 C C . SER A 1 180 ? 13.132 1.719 12.039 1.00 58.50 180 SER A C 1
ATOM 1428 O O . SER A 1 180 ? 14.176 1.215 11.636 1.00 58.50 180 SER A O 1
ATOM 1430 N N . CYS A 1 181 ? 11.947 1.350 11.554 1.00 62.56 181 CYS A N 1
ATOM 1431 C CA . CYS A 1 181 ? 11.798 0.445 10.421 1.00 62.56 181 CYS A CA 1
ATOM 1432 C C . CYS A 1 181 ? 12.060 1.191 9.100 1.00 62.56 181 CYS A C 1
ATOM 1434 O O . CYS A 1 181 ? 11.152 1.382 8.290 1.00 62.56 181 CYS A O 1
ATOM 1436 N N . THR A 1 182 ? 13.295 1.658 8.894 1.00 57.28 182 THR A N 1
ATOM 1437 C CA . THR A 1 182 ? 13.698 2.453 7.716 1.00 57.28 182 THR A CA 1
ATOM 1438 C C . THR A 1 182 ? 13.783 1.619 6.441 1.00 57.28 182 THR A C 1
ATOM 1440 O O . THR A 1 182 ? 13.569 2.136 5.345 1.00 57.28 182 THR A O 1
ATOM 1443 N N . SER A 1 183 ? 14.022 0.309 6.559 1.00 55.41 183 SER A N 1
ATOM 1444 C CA . SER A 1 183 ? 13.999 -0.595 5.413 1.00 55.41 183 SER A CA 1
ATOM 1445 C C . SER A 1 183 ? 12.561 -0.975 5.057 1.00 55.41 183 SER A C 1
ATOM 1447 O O . SER A 1 183 ? 11.931 -1.829 5.684 1.00 55.41 183 SER A O 1
ATOM 1449 N N . THR A 1 184 ? 12.019 -0.346 4.018 1.00 53.72 184 THR A N 1
ATOM 1450 C CA . THR A 1 184 ? 10.760 -0.753 3.370 1.00 53.72 184 THR A CA 1
ATOM 1451 C C . THR A 1 184 ? 10.918 -1.993 2.485 1.00 53.72 184 THR A C 1
ATOM 1453 O O . THR A 1 184 ? 9.930 -2.506 1.975 1.00 53.72 184 THR A O 1
ATOM 1456 N N . ARG A 1 185 ? 12.148 -2.505 2.335 1.00 56.91 185 ARG A N 1
ATOM 1457 C CA . ARG A 1 185 ? 12.481 -3.703 1.545 1.00 56.91 185 ARG A CA 1
ATOM 1458 C C . ARG A 1 185 ? 12.483 -5.000 2.355 1.00 56.91 185 ARG A C 1
ATOM 1460 O O . ARG A 1 185 ? 12.926 -6.028 1.850 1.00 56.91 185 ARG A O 1
ATOM 1467 N N . GLN A 1 186 ? 12.042 -4.965 3.611 1.00 60.62 186 GLN A N 1
ATOM 1468 C CA . GLN A 1 186 ? 11.863 -6.194 4.377 1.00 60.62 186 GLN A CA 1
ATOM 1469 C C . GLN A 1 186 ? 10.795 -7.051 3.695 1.00 60.62 186 GLN A C 1
ATOM 1471 O O . GLN A 1 186 ? 9.696 -6.579 3.403 1.00 60.62 186 GLN A O 1
ATOM 1476 N N . ARG A 1 187 ? 11.159 -8.299 3.394 1.00 68.94 187 ARG A N 1
ATOM 1477 C CA . ARG A 1 187 ? 10.294 -9.207 2.643 1.00 68.94 187 ARG A CA 1
ATOM 1478 C C . ARG A 1 187 ? 9.069 -9.624 3.464 1.00 68.94 187 ARG A C 1
ATOM 1480 O O . ARG A 1 187 ? 7.959 -9.619 2.938 1.00 68.94 187 ARG A O 1
ATOM 1487 N N . THR A 1 188 ? 9.259 -9.821 4.765 1.00 81.06 188 THR A N 1
ATOM 1488 C CA . THR A 1 188 ? 8.192 -10.011 5.755 1.00 81.06 188 THR A CA 1
ATOM 1489 C C . THR A 1 188 ? 8.036 -8.744 6.588 1.00 81.06 188 THR A C 1
ATOM 1491 O O . THR A 1 188 ? 9.031 -8.157 7.021 1.00 81.06 188 THR A O 1
ATOM 1494 N N . LEU A 1 189 ? 6.796 -8.312 6.814 1.00 83.44 189 LEU A N 1
ATOM 1495 C CA . LEU A 1 189 ? 6.491 -7.123 7.608 1.00 83.44 189 LEU A CA 1
ATOM 1496 C C . LEU A 1 189 ? 5.678 -7.506 8.839 1.00 83.44 189 LEU A C 1
ATOM 1498 O O . LEU A 1 189 ? 4.694 -8.232 8.732 1.00 83.44 189 LEU A O 1
ATOM 1502 N N . PHE A 1 190 ? 6.057 -6.963 9.991 1.00 87.19 190 PHE A N 1
ATOM 1503 C CA . PHE A 1 190 ? 5.362 -7.192 11.252 1.00 87.19 190 PHE A CA 1
ATOM 1504 C C . PHE A 1 190 ? 4.612 -5.930 11.659 1.00 87.19 190 PHE A C 1
ATOM 1506 O O . PHE A 1 190 ? 5.162 -4.826 11.671 1.00 87.19 190 PHE A O 1
ATOM 1513 N N . TYR A 1 191 ? 3.347 -6.101 11.999 1.00 89.94 191 TYR A N 1
ATOM 1514 C CA . TYR A 1 191 ? 2.460 -5.063 12.480 1.00 89.94 191 TYR A CA 1
ATOM 1515 C C . TYR A 1 191 ? 1.760 -5.536 13.747 1.00 89.94 191 TYR A C 1
ATOM 1517 O O . TYR A 1 191 ? 1.614 -6.728 13.998 1.00 89.94 191 TYR A O 1
ATOM 1525 N N . TYR A 1 192 ? 1.280 -4.581 14.524 1.00 92.00 192 TYR A N 1
ATOM 1526 C CA . TYR A 1 192 ? 0.261 -4.822 15.526 1.00 92.00 192 TYR A CA 1
ATOM 1527 C C . TYR A 1 192 ? -0.798 -3.736 15.430 1.00 92.00 192 TYR A C 1
ATOM 1529 O O . TYR A 1 192 ? -0.528 -2.569 15.114 1.00 92.00 192 TYR A O 1
ATOM 1537 N N . VAL A 1 193 ? -2.027 -4.139 15.693 1.00 93.88 193 VAL A N 1
ATOM 1538 C CA . VAL A 1 193 ? -3.191 -3.276 15.729 1.00 93.88 193 VAL A CA 1
ATOM 1539 C C . VAL A 1 193 ? -3.488 -2.986 17.188 1.00 93.88 193 VAL A C 1
ATOM 1541 O O . VAL A 1 193 ? -3.735 -3.897 17.968 1.00 93.88 193 VAL A O 1
ATOM 1544 N N . VAL A 1 194 ? -3.444 -1.713 17.560 1.00 94.62 194 VAL A N 1
ATOM 1545 C CA . VAL A 1 194 ? -3.875 -1.232 18.872 1.00 94.62 194 VAL A CA 1
ATOM 1546 C C . VAL A 1 194 ? -5.345 -0.872 18.771 1.00 94.62 194 VAL A C 1
ATOM 1548 O O . VAL A 1 194 ? -5.700 0.018 17.995 1.00 94.62 194 VAL A O 1
ATOM 1551 N N . ILE A 1 195 ? -6.183 -1.532 19.558 1.00 93.69 195 ILE A N 1
ATOM 1552 C CA . ILE A 1 195 ? -7.633 -1.355 19.555 1.00 93.69 195 ILE A CA 1
ATOM 1553 C C . ILE A 1 195 ? -8.018 -0.810 20.922 1.00 93.69 195 ILE A C 1
ATOM 1555 O O . ILE A 1 195 ? -7.786 -1.456 21.937 1.00 93.69 195 ILE A O 1
ATOM 1559 N N . LYS A 1 196 ? -8.574 0.398 20.960 1.00 92.69 196 LYS A N 1
ATOM 1560 C CA . LYS A 1 196 ? -9.044 1.038 22.187 1.00 92.69 196 LYS A CA 1
ATOM 1561 C C . LYS A 1 196 ? -10.558 1.093 22.203 1.00 92.69 196 LYS A C 1
ATOM 1563 O O . LYS A 1 196 ? -11.146 1.630 21.267 1.00 92.69 196 LYS A O 1
ATOM 1568 N N . PHE A 1 197 ? -11.180 0.587 23.255 1.00 90.12 197 PHE A N 1
ATOM 1569 C CA . PHE A 1 197 ? -12.633 0.516 23.374 1.00 90.12 197 PHE A CA 1
ATOM 1570 C C . PHE A 1 197 ? -13.066 0.710 24.829 1.00 90.12 197 PHE A C 1
ATOM 1572 O O . PHE A 1 197 ? -12.279 0.505 25.746 1.00 90.12 197 PHE A O 1
ATOM 1579 N N . LYS A 1 198 ? -14.306 1.160 25.022 1.00 86.50 198 LYS A N 1
ATOM 1580 C CA . LYS A 1 198 ? -14.932 1.312 26.348 1.00 86.50 198 LYS A CA 1
ATOM 1581 C C . LYS A 1 198 ? -15.957 0.220 26.642 1.00 86.50 198 LYS A C 1
ATOM 1583 O O . LYS A 1 198 ? -16.153 -0.165 27.781 1.00 86.50 198 LYS A O 1
ATOM 1588 N N . HIS A 1 199 ? -16.602 -0.274 25.594 1.00 84.56 199 HIS A N 1
ATOM 1589 C CA . HIS A 1 199 ? -17.683 -1.245 25.674 1.00 84.56 199 HIS A CA 1
ATOM 1590 C C . HIS A 1 199 ? -17.422 -2.386 24.704 1.00 84.56 199 HIS A C 1
ATOM 1592 O O . HIS A 1 199 ? -16.481 -2.324 23.907 1.00 84.56 199 HIS A O 1
ATOM 1598 N N . ILE A 1 200 ? -18.289 -3.395 24.753 1.00 87.12 200 ILE A N 1
ATOM 1599 C CA . ILE A 1 200 ? -18.187 -4.576 23.905 1.00 87.12 200 ILE A CA 1
ATOM 1600 C C . ILE A 1 200 ? -18.065 -4.160 22.436 1.00 87.12 200 ILE A C 1
ATOM 1602 O O . ILE A 1 200 ? -18.832 -3.337 21.916 1.00 87.12 200 ILE A O 1
ATOM 1606 N N . CYS A 1 201 ? -17.046 -4.699 21.776 1.00 90.69 201 CYS A N 1
ATOM 1607 C CA . CYS A 1 201 ? -16.803 -4.432 20.371 1.00 90.69 201 CYS A CA 1
ATOM 1608 C C . CYS A 1 201 ? -16.338 -5.687 19.639 1.00 90.69 201 CYS A C 1
ATOM 1610 O O . CYS A 1 201 ? -15.671 -6.552 20.197 1.00 90.69 201 CYS A O 1
ATOM 1612 N N . THR A 1 202 ? -16.685 -5.772 18.363 1.00 93.38 202 THR A N 1
ATOM 1613 C CA . THR A 1 202 ? -16.232 -6.815 17.452 1.00 93.38 202 THR A CA 1
ATOM 1614 C C . THR A 1 202 ? -15.136 -6.240 16.576 1.00 93.38 202 THR A C 1
ATOM 1616 O O . THR A 1 202 ? -15.367 -5.308 15.802 1.00 93.38 202 THR A O 1
ATOM 1619 N N . PHE A 1 203 ? -13.938 -6.789 16.695 1.00 94.75 203 PHE A N 1
ATOM 1620 C CA . PHE A 1 203 ? -12.834 -6.503 15.797 1.00 94.75 203 PHE A CA 1
ATOM 1621 C C . PHE A 1 203 ? -12.823 -7.521 14.660 1.00 94.75 203 PHE A C 1
ATOM 1623 O O . PHE A 1 203 ? -12.982 -8.713 14.897 1.00 94.75 203 PHE A O 1
ATOM 1630 N N . THR A 1 204 ? -12.635 -7.053 13.435 1.00 96.12 204 THR A N 1
ATOM 1631 C CA . THR A 1 204 ? -12.601 -7.862 12.216 1.00 96.12 204 THR A CA 1
ATOM 1632 C C . THR A 1 204 ? -11.410 -7.461 11.363 1.00 96.12 204 THR A C 1
ATOM 1634 O O . THR A 1 204 ? -11.180 -6.265 11.135 1.00 96.12 204 THR A O 1
ATOM 1637 N N . VAL A 1 205 ? -10.689 -8.460 10.862 1.00 95.94 205 VAL A N 1
ATOM 1638 C CA . VAL A 1 205 ? -9.627 -8.311 9.870 1.00 95.94 205 VAL A CA 1
ATOM 1639 C C . VAL A 1 205 ? -10.022 -9.087 8.628 1.00 95.94 205 VAL A C 1
ATOM 1641 O O . VAL A 1 205 ? -10.284 -10.278 8.722 1.00 95.94 205 VAL A O 1
ATOM 1644 N N . ASN A 1 206 ? -10.026 -8.431 7.471 1.00 95.75 206 ASN A N 1
ATOM 1645 C CA . ASN A 1 206 ? -10.242 -9.078 6.178 1.00 95.75 206 ASN A CA 1
ATOM 1646 C C . ASN A 1 206 ? -9.055 -8.763 5.275 1.00 95.75 206 ASN A C 1
ATOM 1648 O O . ASN A 1 206 ? -8.734 -7.593 5.078 1.00 95.75 206 ASN A O 1
ATOM 1652 N N . ALA A 1 207 ? -8.408 -9.777 4.722 1.00 94.50 207 ALA A N 1
ATOM 1653 C CA . ALA A 1 207 ? -7.295 -9.637 3.801 1.00 94.50 207 ALA A CA 1
ATOM 1654 C C . ALA A 1 207 ? -7.652 -10.245 2.444 1.00 94.50 207 ALA A C 1
ATOM 1656 O O . ALA A 1 207 ? -8.100 -11.390 2.347 1.00 94.50 207 ALA A O 1
ATOM 1657 N N . TYR A 1 208 ? -7.384 -9.472 1.398 1.00 93.75 208 TYR A N 1
ATOM 1658 C CA . TYR A 1 208 ? -7.609 -9.819 0.006 1.00 93.75 208 TYR A CA 1
ATOM 1659 C C . TYR A 1 208 ? -6.297 -9.751 -0.769 1.00 93.75 208 TYR A C 1
ATOM 1661 O O . TYR A 1 208 ? -5.476 -8.849 -0.556 1.00 93.75 208 TYR A O 1
ATOM 1669 N N . GLY A 1 209 ? -6.090 -10.701 -1.673 1.00 91.38 209 GLY A N 1
ATOM 1670 C CA . GLY A 1 209 ? -4.833 -10.821 -2.393 1.00 91.38 209 GLY A CA 1
ATOM 1671 C C . GLY A 1 209 ? -4.666 -12.141 -3.126 1.00 91.38 209 GLY A C 1
ATOM 1672 O O . GLY A 1 209 ? -5.622 -12.885 -3.347 1.00 91.38 209 GLY A O 1
ATOM 1673 N N . VAL A 1 210 ? -3.428 -12.420 -3.523 1.00 90.00 210 VAL A N 1
ATOM 1674 C CA . VAL A 1 210 ? -3.061 -13.640 -4.251 1.00 90.00 210 VAL A CA 1
ATOM 1675 C C . VAL A 1 210 ? -1.722 -14.165 -3.739 1.00 90.00 210 VAL A C 1
ATOM 1677 O O . VAL A 1 210 ? -0.799 -13.392 -3.487 1.00 90.00 210 VAL A O 1
ATOM 1680 N N . TYR A 1 211 ? -1.597 -15.485 -3.608 1.00 85.88 211 TYR A N 1
ATOM 1681 C CA . TYR A 1 211 ? -0.306 -16.122 -3.358 1.00 85.88 211 TYR A CA 1
ATOM 1682 C C . TYR A 1 211 ? 0.579 -16.018 -4.600 1.00 85.88 211 TYR A C 1
ATOM 1684 O O . TYR A 1 211 ? 0.172 -16.371 -5.708 1.00 85.88 211 TYR A O 1
ATOM 1692 N N . ILE A 1 212 ? 1.807 -15.546 -4.415 1.00 79.69 212 ILE A N 1
ATOM 1693 C CA . ILE A 1 212 ? 2.807 -15.498 -5.475 1.00 79.69 212 ILE A CA 1
ATOM 1694 C C . ILE A 1 212 ? 3.385 -16.909 -5.593 1.00 79.69 212 ILE A C 1
ATOM 1696 O O . ILE A 1 212 ? 4.251 -17.303 -4.813 1.00 79.69 212 ILE A O 1
ATOM 1700 N N . VAL A 1 213 ? 2.882 -17.690 -6.550 1.00 70.38 213 VAL A N 1
ATOM 1701 C CA . VAL A 1 213 ? 3.431 -19.017 -6.851 1.00 70.38 213 VAL A CA 1
ATOM 1702 C C . VAL A 1 213 ? 4.784 -18.827 -7.531 1.00 70.38 213 VAL A C 1
ATOM 1704 O O . VAL A 1 213 ? 4.870 -18.457 -8.70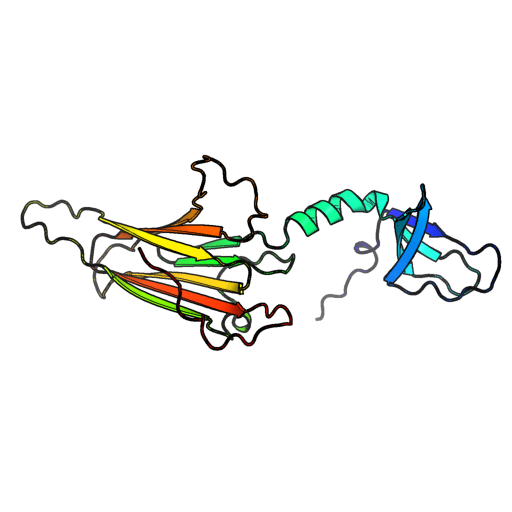1 1.00 70.38 213 VAL A O 1
ATOM 1707 N N . THR A 1 214 ? 5.867 -19.066 -6.800 1.00 56.66 214 THR A N 1
ATOM 1708 C CA . THR A 1 214 ? 7.184 -19.264 -7.405 1.00 56.66 214 THR A CA 1
ATOM 1709 C C . THR A 1 214 ? 7.225 -20.685 -7.953 1.00 56.66 214 THR A C 1
ATOM 1711 O O . THR A 1 214 ? 7.125 -21.622 -7.166 1.00 56.66 214 THR A O 1
ATOM 1714 N N . ASN A 1 215 ? 7.319 -20.846 -9.280 1.00 42.84 215 ASN A N 1
ATOM 1715 C CA . ASN A 1 215 ? 7.403 -22.140 -9.975 1.00 42.84 215 ASN A CA 1
ATOM 1716 C C . ASN A 1 215 ? 8.173 -23.195 -9.158 1.00 42.84 215 ASN A C 1
ATOM 1718 O O . ASN A 1 215 ? 9.389 -23.066 -9.009 1.00 42.84 215 ASN A O 1
ATOM 1722 N N . GLY A 1 216 ? 7.488 -24.236 -8.667 1.00 44.09 216 GLY A N 1
ATOM 1723 C CA . GLY A 1 216 ? 8.170 -25.424 -8.146 1.00 44.09 216 GLY A CA 1
ATOM 1724 C C . GLY A 1 216 ? 7.513 -26.232 -7.028 1.00 44.09 216 GLY A C 1
ATOM 1725 O O . GLY A 1 216 ? 7.981 -27.341 -6.800 1.00 44.09 216 GLY A O 1
ATOM 1726 N N . THR A 1 217 ? 6.463 -25.766 -6.350 1.00 39.09 217 THR A N 1
ATOM 1727 C CA . THR A 1 217 ? 5.766 -26.589 -5.340 1.00 39.09 217 THR A CA 1
ATOM 1728 C C . THR A 1 217 ? 4.289 -26.227 -5.263 1.00 39.09 217 THR A C 1
ATOM 1730 O O . THR A 1 217 ? 3.965 -25.062 -5.019 1.00 39.09 217 THR A O 1
ATOM 1733 N N . ASP A 1 218 ? 3.424 -27.225 -5.459 1.00 36.03 218 ASP A N 1
ATOM 1734 C CA . ASP A 1 218 ? 1.989 -27.156 -5.175 1.00 36.03 218 ASP A CA 1
ATOM 1735 C C . ASP A 1 218 ? 1.754 -26.617 -3.760 1.00 36.03 218 ASP A C 1
ATOM 1737 O O . ASP A 1 218 ? 2.308 -27.112 -2.775 1.00 36.03 218 ASP A O 1
ATOM 1741 N N . VAL A 1 219 ? 0.945 -25.563 -3.667 1.00 44.19 219 VAL A N 1
ATOM 1742 C CA . VAL A 1 219 ? 0.571 -24.908 -2.411 1.00 44.19 219 VAL A CA 1
ATOM 1743 C C . VAL A 1 219 ? -0.768 -25.484 -1.964 1.00 44.19 219 VAL A C 1
ATOM 1745 O O . VAL A 1 219 ? -1.769 -24.781 -1.983 1.00 44.19 219 VAL A O 1
ATOM 1748 N N . ASP A 1 220 ? -0.781 -26.759 -1.574 1.00 41.31 220 ASP A N 1
ATOM 1749 C CA . ASP A 1 220 ? -2.004 -27.409 -1.076 1.00 41.31 220 ASP A CA 1
ATOM 1750 C C . ASP A 1 220 ? -2.025 -27.673 0.440 1.00 41.31 220 ASP A C 1
ATOM 1752 O O . ASP A 1 220 ? -3.069 -28.043 0.963 1.00 41.31 220 ASP A O 1
ATOM 1756 N N . GLU A 1 221 ? -0.963 -27.394 1.215 1.00 38.84 221 GLU A N 1
ATOM 1757 C CA . GLU A 1 221 ? -0.974 -27.763 2.654 1.00 38.84 221 GLU A CA 1
ATOM 1758 C C . GLU A 1 221 ? -0.486 -26.717 3.680 1.00 38.84 221 GLU A C 1
ATOM 1760 O O . GLU A 1 221 ? -0.434 -27.010 4.872 1.00 38.84 221 GLU A O 1
ATOM 1765 N N . LEU A 1 222 ? -0.206 -25.463 3.302 1.00 41.91 222 LEU A N 1
ATOM 1766 C CA . LEU A 1 222 ? 0.332 -24.450 4.245 1.00 41.91 222 LEU A CA 1
ATOM 1767 C C . LEU A 1 222 ? -0.530 -23.189 4.448 1.00 41.91 222 LEU A C 1
ATOM 1769 O O . LEU A 1 222 ? -0.123 -22.270 5.157 1.00 41.91 222 LEU A O 1
ATOM 1773 N N . GLY A 1 223 ? -1.752 -23.150 3.903 1.00 33.75 223 GLY A N 1
ATOM 1774 C CA . GLY A 1 223 ? -2.665 -21.996 4.006 1.00 33.75 223 GLY A CA 1
ATOM 1775 C C . GLY A 1 223 ? -3.203 -21.690 5.415 1.00 33.75 223 GLY A C 1
ATOM 1776 O O . GLY A 1 223 ? -3.774 -20.626 5.642 1.00 33.75 223 GLY A O 1
ATOM 1777 N N . ARG A 1 224 ? -2.994 -22.578 6.394 1.00 38.03 224 ARG A N 1
ATOM 1778 C CA . ARG A 1 224 ? -3.229 -22.297 7.817 1.00 38.03 224 ARG A CA 1
ATOM 1779 C C . ARG A 1 224 ? -1.908 -21.939 8.477 1.00 38.03 224 ARG A C 1
ATOM 1781 O O . ARG A 1 224 ? -1.241 -22.849 8.941 1.00 38.03 224 ARG A O 1
ATOM 1788 N N . LEU A 1 225 ? -1.547 -20.658 8.554 1.00 39.03 225 LEU A N 1
ATOM 1789 C CA . LEU A 1 225 ? -0.626 -20.129 9.578 1.00 39.03 225 LEU A CA 1
ATOM 1790 C C . LEU A 1 225 ? -0.561 -18.590 9.515 1.00 39.03 225 LEU A C 1
ATOM 1792 O O . LEU A 1 225 ? 0.479 -17.989 9.266 1.00 39.03 225 LEU A O 1
ATOM 1796 N N . VAL A 1 226 ? -1.680 -17.932 9.826 1.00 37.12 226 VAL A N 1
ATOM 1797 C CA . VAL A 1 226 ? -1.600 -16.689 10.607 1.00 37.12 226 VAL A CA 1
ATOM 1798 C C . VAL A 1 226 ? -1.565 -17.144 12.060 1.00 37.12 226 VAL A C 1
ATOM 1800 O O . VAL A 1 226 ? -2.578 -17.554 12.621 1.00 37.12 226 VAL A O 1
ATOM 1803 N N . ARG A 1 227 ? -0.364 -17.211 12.641 1.00 31.89 227 ARG A N 1
ATOM 1804 C CA . ARG A 1 227 ? -0.185 -17.626 14.034 1.00 31.89 227 ARG A CA 1
ATOM 1805 C C . ARG A 1 227 ? -0.503 -16.427 14.925 1.00 31.89 227 ARG A C 1
ATOM 1807 O O . ARG A 1 227 ? 0.270 -15.474 14.972 1.00 31.89 227 ARG A O 1
ATOM 1814 N N . VAL A 1 228 ? -1.652 -16.480 15.590 1.00 30.67 228 VAL A N 1
ATOM 1815 C CA . VAL A 1 228 ? -1.996 -15.592 16.701 1.00 30.67 228 VAL A CA 1
ATOM 1816 C C . VAL A 1 228 ? -1.290 -16.136 17.944 1.00 30.67 228 VAL A C 1
ATOM 1818 O O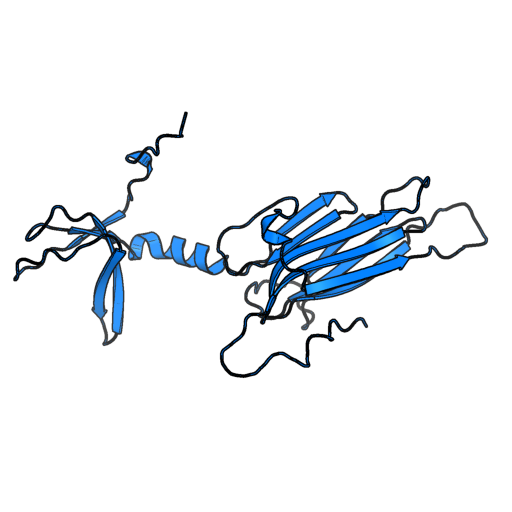 . VAL A 1 228 ? -1.549 -17.263 18.363 1.00 30.67 228 VAL A O 1
ATOM 1821 N N . SER A 1 229 ? -0.362 -15.354 18.487 1.00 31.09 229 SER A N 1
ATOM 1822 C CA . SER A 1 229 ? 0.114 -15.450 19.870 1.00 31.09 229 SER A CA 1
ATOM 1823 C C . SER A 1 229 ? -0.038 -14.087 20.515 1.00 31.09 229 SER A C 1
ATOM 1825 O O . SER A 1 229 ? 0.375 -13.105 19.839 1.00 31.09 229 SER A O 1
#

Foldseek 3Di:
DDPDPPVVVVDDPAKDKDFDPDDQDQPLDFQDFDWDQDPNDIDTQFTFHDFPGTRGITITHGCVVCVVVVVVLQLQQQQKDWEDADQFKIKIFGANHSDDDYDDQDPVQAPAWLDKDKDKDADPPDPDDDDLDWDKDKWKDKDALQWHWGMKMKGKAADPDDDDDKGKDKDWDDPVPDPDPPDSPDSMTIIMIIIIDRGIIMIMMITGTDGNDDPDDDPDPDSPDPDTD

Secondary structure (DSSP, 8-state):
------TTTTS-S-EEEE--SSS------TTPEEEEEETTEEEEEEEEEE--STTSPEEEEEHHHHHHHHHHHHHHTT--EEEEEETTEEEEEE-SSS----SSPPTTTTSSEEEEEEEEEPPP--SS-S----EEEEEEEEE-TTEEEEEEEEEEEEPTT-S---EEEEEEE-TT--S----TT-SSEEEEEEEEESS-EEEEEEEEEEE---TT---SS--------